Protein AF-A0AAW2D9G9-F1 (afdb_monomer_lite)

pLDDT: mean 75.51, std 21.99, range [24.31, 96.81]

Foldseek 3Di:
DDDVVVVVVVQVVLVVLVVVLQVVQVPPVVQCWHFDDDDSQDTDIDHPPDDDQLRVVVSLVVSQVVSQVVDDPPDGGDDAWDFPPKDDDDVQFIWGFIDRDPPDPHTDTDTTPDPLPDLQAFQLCNVLVVVLVVCCRVPVDVVVSVVSVVVSVVCVVVVVDDVNRQKGKFFDAPPPFDVPDPVRDALVVLQQVVVCVVPVVSHDDHRGIFIWGFDDDDVPDDSSNRTHGPVVVCCVVVPPDPPPDDDDDDDDDDDDDDDDDDDDDDDDDDDDDPVRVVVVVVVVVVVVVVVVVVVVVVVVVVCVVVVPDPDDDDDDDDDDDDDD

Radius of gyration: 29.9 Å; chains: 1; bounding box: 76×66×111 Å

Secondary structure (DSSP, 8-state):
---HHHHHHHHHHHHHHHHHHHHHHHH-GGG-EEEEEEETTEEEEEEPTT--HHHHHHHHHHHHHHHHHHSPTT-------EEEEEEEEETTEEEEEEESSTT--SPEEEEESSTTT-TTS-HHHHHHHHHHHHHHHHH--HHHHHHHHHHHHHHHHTT-S-GGGG-EEEEE-TTTS-TT-GGGS-HHHHHHHHHHHH-TT-PPPTTEEEEEEEPP-STT--TTT-EEEHHHHHHHHH-SSS-----------------------PPPPPPPPHHHHHHHHHHHHHHHHHHHHHHHHHHHHHHHHTT-----------------

Sequence (324 aa):
MPCAELADNIVQCGRSTLEMAISFVNAHDKLKAKVIYGDTDSLFVLLLKGRTVKESFRIGNEIASAITAMNPSPVTLKMEKVYHPCFLLTKKCYVGYSYESPEQSEPVFDAKGIETVRRDTCGAVSKTLENSLRLFFEHQNTSELKAYLQRQWTRILSGRVSLQDFVFAKEVRLGTYCTKSSSSLPPTSIVATKAMRADPRAEPRYAERIPYVVIHGEPGARLIDMPQGLWFFLIAHHFPLYHSFSSLSLSLSNGTNPFSSSSSDPPPPPKRSSLSARLSFVFDQIDTIEKQQQSQKDQTLQRIALGANPETPKLTTHLIPNRS

Structure (mmCIF, N/CA/C/O backbone):
data_AF-A0AAW2D9G9-F1
#
_entry.id   AF-A0AAW2D9G9-F1
#
loop_
_atom_site.group_PDB
_atom_site.id
_atom_site.type_symbol
_atom_site.label_atom_id
_atom_site.label_alt_id
_atom_site.label_comp_id
_atom_site.label_asym_id
_atom_site.label_entity_id
_atom_site.label_seq_id
_atom_site.pdbx_PDB_ins_code
_atom_site.Cartn_x
_atom_site.Cartn_y
_atom_site.Cartn_z
_atom_site.occupancy
_atom_site.B_iso_or_equiv
_atom_site.auth_seq_id
_atom_site.auth_comp_id
_atom_site.auth_asym_id
_atom_site.auth_atom_id
_atom_site.pdbx_PDB_model_num
ATOM 1 N N . MET A 1 1 ? -3.942 34.314 -2.162 1.00 80.56 1 MET A N 1
ATOM 2 C CA . MET A 1 1 ? -2.809 34.713 -1.299 1.00 80.56 1 MET A CA 1
ATOM 3 C C . MET A 1 1 ? -2.439 33.527 -0.423 1.00 80.56 1 MET A C 1
ATOM 5 O O . MET A 1 1 ? -3.346 33.002 0.212 1.00 80.56 1 MET A O 1
ATOM 9 N N . PRO A 1 2 ? -1.182 33.053 -0.423 1.00 93.25 2 PRO A N 1
ATOM 10 C CA . PRO A 1 2 ? -0.745 32.024 0.518 1.00 93.25 2 PRO A CA 1
ATOM 11 C C . PRO A 1 2 ? -0.638 32.608 1.936 1.00 93.25 2 PRO A C 1
ATOM 13 O O . PRO A 1 2 ? -0.124 33.710 2.105 1.00 93.25 2 PRO A O 1
ATOM 16 N N . CYS A 1 3 ? -1.114 31.875 2.944 1.00 95.00 3 CYS A N 1
ATOM 17 C CA . CYS A 1 3 ? -0.972 32.220 4.361 1.00 95.00 3 CYS A CA 1
ATOM 18 C C . CYS A 1 3 ? -0.389 31.007 5.096 1.00 95.00 3 CYS A C 1
ATOM 20 O O . CYS A 1 3 ? -1.103 30.044 5.374 1.00 95.00 3 CYS A O 1
ATOM 22 N N . ALA A 1 4 ? 0.924 31.031 5.338 1.00 96.62 4 ALA A N 1
ATOM 23 C CA . ALA A 1 4 ? 1.642 29.911 5.948 1.00 96.62 4 ALA A CA 1
ATOM 24 C C . ALA A 1 4 ? 1.242 29.703 7.416 1.00 96.62 4 ALA A C 1
ATOM 26 O O . ALA A 1 4 ? 0.991 28.577 7.823 1.00 96.62 4 ALA A O 1
ATOM 27 N N . GLU A 1 5 ? 1.072 30.789 8.172 1.00 96.69 5 GLU A N 1
ATOM 28 C CA . GLU A 1 5 ? 0.702 30.742 9.594 1.00 96.69 5 GLU A CA 1
ATOM 29 C C . GLU A 1 5 ? -0.634 30.025 9.826 1.00 96.69 5 GLU A C 1
ATOM 31 O O . GLU A 1 5 ? -0.771 29.213 10.741 1.00 96.69 5 GLU A O 1
ATOM 36 N N . LEU A 1 6 ? -1.625 30.275 8.962 1.00 96.50 6 LEU A N 1
ATOM 37 C CA . LEU A 1 6 ? -2.903 29.573 9.022 1.00 96.50 6 LEU A CA 1
ATOM 38 C C . LEU A 1 6 ? -2.734 28.076 8.725 1.00 96.50 6 LEU A C 1
ATOM 40 O O . LEU A 1 6 ? -3.337 27.249 9.405 1.00 96.50 6 LEU A O 1
ATOM 44 N N . ALA A 1 7 ? -1.907 27.722 7.738 1.00 96.75 7 ALA A N 1
ATOM 45 C CA . ALA A 1 7 ? -1.646 26.328 7.393 1.00 96.75 7 ALA A CA 1
ATOM 46 C C . ALA A 1 7 ? -0.940 25.574 8.534 1.00 96.75 7 ALA A C 1
ATOM 48 O O . ALA A 1 7 ? -1.346 24.460 8.864 1.00 96.75 7 ALA A O 1
ATOM 49 N N . ASP A 1 8 ? 0.050 26.195 9.177 1.00 96.56 8 ASP A N 1
ATOM 50 C CA . ASP A 1 8 ? 0.778 25.604 10.303 1.00 96.56 8 ASP A CA 1
ATOM 51 C C . ASP A 1 8 ? -0.146 25.363 11.501 1.00 96.56 8 ASP A C 1
ATOM 53 O O . ASP A 1 8 ? -0.136 24.276 12.084 1.00 96.56 8 ASP A O 1
ATOM 57 N N . ASN A 1 9 ? -1.020 26.327 11.813 1.00 96.81 9 ASN A N 1
ATOM 58 C CA . ASN A 1 9 ? -2.025 26.171 12.865 1.00 96.81 9 ASN A CA 1
ATOM 59 C C . ASN A 1 9 ? -2.988 25.011 12.572 1.00 96.81 9 ASN A C 1
ATOM 61 O O . ASN A 1 9 ? -3.272 24.211 13.461 1.00 96.81 9 ASN A O 1
ATOM 65 N N . ILE A 1 10 ? -3.446 24.863 11.324 1.00 95.31 10 ILE A N 1
ATOM 66 C CA . ILE A 1 10 ? -4.328 23.755 10.921 1.00 95.31 10 ILE A CA 1
ATOM 67 C C . ILE A 1 10 ? -3.631 22.400 11.112 1.00 95.31 10 ILE A C 1
ATOM 69 O O . ILE A 1 10 ? -4.213 21.482 11.697 1.00 95.31 10 ILE A O 1
ATOM 73 N N . VAL A 1 11 ? -2.381 22.267 10.653 1.00 96.00 11 VAL A N 1
ATOM 74 C CA . VAL A 1 11 ? -1.608 21.019 10.783 1.00 96.00 11 VAL A CA 1
ATOM 75 C C . VAL A 1 11 ? -1.345 20.689 12.253 1.00 96.00 11 VAL A C 1
ATOM 77 O O . VAL A 1 11 ? -1.484 19.532 12.660 1.00 96.00 11 VAL A O 1
ATOM 80 N N . GLN A 1 12 ? -1.014 21.695 13.064 1.00 95.44 12 GLN A N 1
ATOM 81 C CA . GLN A 1 12 ? -0.764 21.515 14.490 1.00 95.44 12 GLN A CA 1
ATOM 82 C C . GLN A 1 12 ? -2.033 21.107 15.250 1.00 95.44 12 GLN A C 1
ATOM 84 O O . GLN A 1 12 ? -1.973 20.197 16.081 1.00 95.44 12 GLN A O 1
ATOM 89 N N . CYS A 1 13 ? -3.183 21.713 14.938 1.00 93.50 13 CYS A N 1
ATOM 90 C CA . CYS A 1 13 ? -4.473 21.302 15.490 1.00 93.50 13 CYS A CA 1
ATOM 91 C C . CYS A 1 13 ? -4.783 19.840 15.146 1.00 93.50 13 CYS A C 1
ATOM 93 O O . CYS A 1 13 ? -5.069 19.059 16.049 1.00 93.50 13 CYS A O 1
ATOM 95 N N . GLY A 1 14 ? -4.644 19.440 13.876 1.00 93.56 14 GLY A N 1
ATOM 96 C CA . GLY A 1 14 ? -4.881 18.053 13.457 1.00 93.56 14 GLY A CA 1
ATOM 97 C C . GLY A 1 14 ? -3.981 17.050 14.187 1.00 93.56 14 GLY A C 1
ATOM 98 O O . GLY A 1 14 ? -4.452 16.022 14.676 1.00 93.56 14 GLY A O 1
ATOM 99 N N . ARG A 1 15 ? -2.694 17.382 14.344 1.00 94.56 15 ARG A N 1
ATOM 100 C CA . ARG A 1 15 ? -1.745 16.558 15.101 1.00 94.56 15 ARG A CA 1
ATOM 101 C C . ARG A 1 15 ? -2.144 16.417 16.570 1.00 94.56 15 ARG A C 1
ATOM 103 O O . ARG A 1 15 ? -2.142 15.302 17.088 1.00 94.56 15 ARG A O 1
ATOM 110 N N . SER A 1 16 ? -2.498 17.521 17.225 1.00 93.56 16 SER A N 1
ATOM 111 C CA . SER A 1 16 ? -2.898 17.517 18.636 1.00 93.56 16 SER A CA 1
ATOM 112 C C . SER A 1 16 ? -4.167 16.690 18.866 1.00 93.56 16 SER A C 1
ATOM 114 O O . SER A 1 16 ? -4.207 15.877 19.790 1.00 93.56 16 SER A O 1
ATOM 116 N N . THR A 1 17 ? -5.165 16.814 17.985 1.00 93.38 17 THR A N 1
ATOM 117 C CA . THR A 1 17 ? -6.390 16.003 18.030 1.00 93.38 17 THR A CA 1
ATOM 118 C C . THR A 1 17 ? -6.085 14.508 17.908 1.00 93.38 17 THR A C 1
ATOM 120 O O . THR A 1 17 ? -6.625 13.702 18.671 1.00 93.38 17 THR A O 1
ATOM 123 N N . LEU A 1 18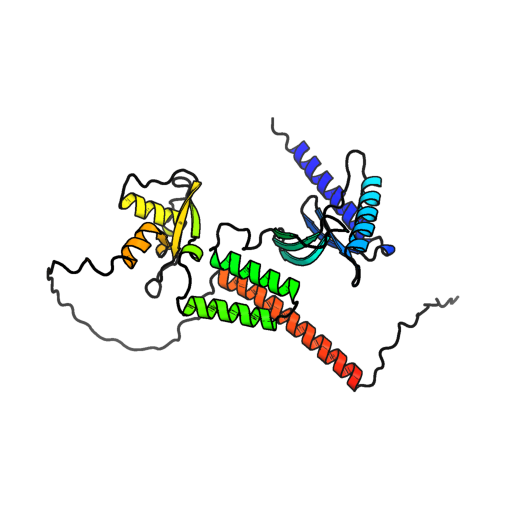 ? -5.182 14.122 17.000 1.00 93.31 18 LEU A N 1
ATOM 124 C CA . LEU A 1 18 ? -4.783 12.724 16.823 1.00 93.31 18 LEU A CA 1
ATOM 125 C C . LEU A 1 18 ? -4.036 12.180 18.052 1.00 93.31 18 LEU A C 1
ATOM 127 O O . LEU A 1 18 ? -4.339 11.088 18.530 1.00 93.31 18 LEU A O 1
ATOM 131 N N . GLU A 1 19 ? -3.080 12.936 18.594 1.00 93.38 19 GLU A N 1
ATOM 132 C CA . GLU A 1 19 ? -2.313 12.549 19.788 1.00 93.38 19 GLU A CA 1
ATOM 133 C C . GLU A 1 19 ? -3.214 12.406 21.028 1.00 93.38 19 GLU A C 1
ATOM 135 O O . GLU A 1 19 ? -3.041 11.477 21.826 1.00 93.38 19 GLU A O 1
ATOM 140 N N . MET A 1 20 ? -4.229 13.265 21.159 1.00 91.94 20 MET A N 1
ATOM 141 C CA . MET A 1 20 ? -5.241 13.169 22.213 1.00 91.94 20 MET A CA 1
ATOM 142 C C . MET A 1 20 ? -6.091 11.900 22.069 1.00 91.94 20 MET A C 1
ATOM 144 O O . MET A 1 20 ? -6.278 11.174 23.047 1.00 91.94 20 MET A O 1
ATOM 148 N N . ALA A 1 21 ? -6.539 11.577 20.852 1.00 92.31 21 ALA A N 1
ATOM 149 C CA . ALA A 1 21 ? -7.270 10.342 20.569 1.00 92.31 21 ALA A CA 1
ATOM 150 C C . ALA A 1 21 ? -6.436 9.086 20.886 1.00 92.31 21 ALA A C 1
ATOM 152 O O . ALA A 1 21 ? -6.934 8.147 21.509 1.00 92.31 21 ALA A O 1
ATOM 153 N N . ILE A 1 22 ? -5.147 9.080 20.526 1.00 92.50 22 ILE A N 1
ATOM 154 C CA . ILE A 1 22 ? -4.216 7.985 20.849 1.00 92.50 22 ILE A CA 1
ATOM 155 C C . ILE A 1 22 ? -4.081 7.813 22.363 1.00 92.50 22 ILE A C 1
ATOM 157 O O . ILE A 1 22 ? -4.142 6.690 22.873 1.00 92.50 22 ILE A O 1
ATOM 161 N N . SER A 1 23 ? -3.904 8.923 23.080 1.00 91.75 23 SER A N 1
ATOM 162 C CA . SER A 1 23 ? -3.753 8.923 24.536 1.00 91.75 23 SER A CA 1
ATOM 163 C C . SER A 1 23 ? -5.009 8.383 25.220 1.00 91.75 23 SER A C 1
ATOM 165 O O . SER A 1 23 ? -4.908 7.554 26.121 1.00 91.75 23 SER A O 1
ATOM 167 N N . PHE A 1 24 ? -6.191 8.773 24.737 1.00 91.00 24 PHE A N 1
ATOM 168 C CA . PHE A 1 24 ? -7.472 8.282 25.239 1.00 91.00 24 PHE A CA 1
ATOM 169 C C . PHE A 1 24 ? -7.630 6.766 25.071 1.00 91.00 24 PHE A C 1
ATOM 171 O O . PHE A 1 24 ? -7.961 6.078 26.040 1.00 91.00 24 PHE A O 1
ATOM 178 N N . VAL A 1 25 ? -7.359 6.238 23.869 1.00 90.12 25 VAL A N 1
ATOM 179 C CA . VAL A 1 25 ? -7.486 4.800 23.573 1.00 90.12 25 VAL A CA 1
ATOM 180 C C . VAL A 1 25 ? -6.513 3.977 24.414 1.00 90.12 25 VAL A C 1
ATOM 182 O O . VAL A 1 25 ? -6.903 2.951 24.962 1.00 90.12 25 VAL A O 1
ATOM 185 N N . ASN A 1 26 ? -5.268 4.436 24.558 1.00 88.25 26 ASN A N 1
ATOM 186 C CA . ASN A 1 26 ? -4.257 3.722 25.339 1.00 88.25 26 ASN A CA 1
ATOM 187 C C . ASN A 1 26 ? -4.498 3.807 26.860 1.00 88.25 26 ASN A C 1
ATOM 189 O O . ASN A 1 26 ? -4.068 2.911 27.582 1.00 88.25 26 ASN A O 1
ATOM 193 N N . ALA A 1 27 ? -5.164 4.856 27.356 1.00 87.00 27 ALA A N 1
ATOM 194 C CA . ALA A 1 27 ? -5.489 5.009 28.777 1.00 87.00 27 ALA A CA 1
ATOM 195 C C . ALA A 1 27 ? -6.714 4.181 29.215 1.00 87.00 27 ALA A C 1
ATOM 197 O O . ALA A 1 27 ? -6.846 3.839 30.391 1.00 87.00 27 ALA A O 1
ATOM 198 N N . HIS A 1 28 ? -7.618 3.847 28.289 1.00 80.44 28 HIS A N 1
ATOM 199 C CA . HIS A 1 28 ? -8.829 3.080 28.584 1.00 80.44 28 HIS A CA 1
ATOM 200 C C . HIS A 1 28 ? -8.546 1.574 28.695 1.00 80.44 28 HIS A C 1
ATOM 202 O O . HIS A 1 28 ? -8.826 0.795 27.785 1.00 80.44 28 HIS A O 1
ATOM 208 N N . ASP A 1 29 ? -8.069 1.139 29.863 1.00 72.31 29 ASP A N 1
ATOM 209 C CA . ASP A 1 29 ? -7.723 -0.269 30.132 1.00 72.31 29 ASP A CA 1
ATOM 210 C C . ASP A 1 29 ? -8.917 -1.237 29.964 1.00 72.31 29 ASP A C 1
ATOM 212 O O . ASP A 1 29 ? -8.771 -2.382 29.530 1.00 72.31 29 ASP A O 1
ATOM 216 N N . LYS A 1 30 ? -10.146 -0.746 30.185 1.00 69.94 30 LYS A N 1
ATOM 217 C CA . LYS A 1 30 ? -11.390 -1.507 29.960 1.00 69.94 30 LYS A CA 1
ATOM 218 C C . LYS A 1 30 ? -11.550 -1.977 28.511 1.00 69.94 30 LYS A C 1
ATOM 220 O O . LYS A 1 30 ? -12.107 -3.049 28.278 1.00 69.94 30 LYS A O 1
ATOM 225 N N . LEU A 1 31 ? -11.055 -1.193 27.552 1.00 69.94 31 LEU A N 1
ATOM 226 C CA . LEU A 1 31 ? -11.176 -1.483 26.125 1.00 69.94 31 LEU A CA 1
ATOM 227 C C . LEU A 1 31 ? -10.137 -2.491 25.640 1.00 69.94 31 LEU A C 1
ATOM 229 O O . LEU A 1 31 ? -10.313 -3.051 24.557 1.00 69.94 31 LEU A O 1
ATOM 233 N N . LYS A 1 32 ? -9.096 -2.780 26.442 1.00 79.12 32 LYS A N 1
ATOM 234 C CA . LYS A 1 32 ? -8.077 -3.784 26.105 1.00 79.12 32 LYS A CA 1
ATOM 235 C C . LYS A 1 32 ? -7.540 -3.575 24.680 1.00 79.12 32 LYS A C 1
ATOM 237 O O . LYS A 1 32 ? -7.419 -4.515 23.889 1.00 79.12 32 LYS A O 1
ATOM 242 N N . ALA A 1 33 ? -7.280 -2.312 24.357 1.00 85.00 33 ALA A N 1
ATOM 243 C CA . ALA A 1 33 ? -6.997 -1.820 23.022 1.00 85.00 33 ALA A CA 1
ATOM 244 C C . ALA A 1 33 ? -5.670 -1.057 23.017 1.00 85.00 33 ALA A C 1
ATOM 246 O O . ALA A 1 33 ? -5.331 -0.380 23.984 1.00 85.00 33 ALA A O 1
ATOM 247 N N . LYS A 1 34 ? -4.910 -1.168 21.927 1.00 89.06 34 LYS A N 1
ATOM 248 C CA . LYS A 1 34 ? -3.647 -0.445 21.757 1.00 89.06 34 LYS A CA 1
ATOM 249 C C . LYS A 1 34 ? -3.545 0.120 20.355 1.00 89.06 34 LYS A C 1
ATOM 251 O O . LYS A 1 34 ? -3.716 -0.612 19.383 1.00 89.06 34 LYS A O 1
ATOM 256 N N . VAL A 1 35 ? -3.203 1.398 20.232 1.00 91.69 35 VAL A N 1
ATOM 257 C CA . VAL A 1 35 ? -2.921 1.983 18.916 1.00 91.69 35 VAL A CA 1
ATOM 258 C C . VAL A 1 35 ? -1.572 1.470 18.407 1.00 91.69 35 VAL A C 1
ATOM 260 O O . VAL A 1 35 ? -0.557 1.600 19.091 1.00 91.69 35 VAL A O 1
ATOM 263 N N . ILE A 1 36 ? -1.560 0.871 17.216 1.00 91.25 36 ILE A N 1
ATOM 264 C CA . ILE A 1 36 ? -0.351 0.304 16.587 1.00 91.25 36 ILE A CA 1
ATOM 265 C C . ILE A 1 36 ? 0.153 1.131 15.407 1.00 91.25 36 ILE A C 1
ATOM 267 O O . ILE A 1 36 ? 1.336 1.074 15.076 1.00 91.25 36 ILE A O 1
ATOM 271 N N . TYR A 1 37 ? -0.729 1.891 14.765 1.00 91.50 37 TYR A N 1
ATOM 272 C CA . TYR A 1 37 ? -0.392 2.705 13.607 1.00 91.50 37 TYR A CA 1
ATOM 273 C C . TYR A 1 37 ? -1.330 3.910 13.510 1.00 91.50 37 TYR A C 1
ATOM 275 O O . TYR A 1 37 ? -2.468 3.857 13.972 1.00 91.50 37 TYR A O 1
ATOM 283 N N . GLY A 1 38 ? -0.844 4.993 12.913 1.00 90.44 38 GLY A N 1
ATOM 284 C CA . GLY A 1 38 ? -1.642 6.164 12.579 1.00 90.44 38 GLY A CA 1
ATOM 285 C C . GLY A 1 38 ? -0.994 6.948 11.444 1.00 90.44 38 GLY A C 1
ATOM 286 O O . GLY A 1 38 ? 0.235 7.047 11.376 1.00 90.44 38 GLY A O 1
ATOM 287 N N . ASP A 1 39 ? -1.818 7.468 10.541 1.00 89.81 39 ASP A N 1
ATOM 288 C CA . ASP A 1 39 ? -1.401 8.277 9.394 1.00 89.81 39 ASP A CA 1
ATOM 289 C C . ASP A 1 39 ? -2.377 9.437 9.263 1.00 89.81 39 ASP A C 1
ATOM 291 O O . ASP A 1 39 ? -3.520 9.204 8.884 1.00 89.81 39 ASP A O 1
ATOM 295 N N . THR A 1 40 ? -1.922 10.636 9.645 1.00 88.19 40 THR A N 1
ATOM 296 C CA . THR A 1 40 ? -2.627 11.936 9.632 1.00 88.19 40 THR A CA 1
ATOM 297 C C . THR A 1 40 ? -3.980 11.998 10.345 1.00 88.19 40 THR A C 1
ATOM 299 O O . THR A 1 40 ? -4.121 12.693 11.343 1.00 88.19 40 THR A O 1
ATOM 302 N N . ASP A 1 41 ? -4.960 11.292 9.821 1.00 88.69 41 ASP A N 1
ATOM 303 C CA . ASP A 1 41 ? -6.384 11.306 10.134 1.00 88.69 41 ASP A CA 1
ATOM 304 C C . ASP A 1 41 ? -6.906 9.905 10.493 1.00 88.69 41 ASP A C 1
ATOM 306 O O . ASP A 1 41 ? -8.032 9.755 10.961 1.00 88.69 41 ASP A O 1
ATOM 310 N N . SER A 1 42 ? -6.079 8.872 10.317 1.00 90.75 42 SER A N 1
ATOM 311 C CA . SER A 1 42 ? -6.428 7.477 10.570 1.00 90.75 42 SER A CA 1
ATOM 312 C C . SER A 1 42 ? -5.694 6.900 11.781 1.00 90.75 42 SER A C 1
ATOM 314 O O . SER A 1 42 ? -4.529 7.211 12.043 1.00 90.75 42 SER A O 1
ATOM 316 N N . LEU A 1 43 ? -6.380 6.016 12.511 1.00 92.00 43 LEU A N 1
ATOM 317 C CA . LEU A 1 43 ? -5.878 5.316 13.693 1.00 92.00 43 LEU A CA 1
ATOM 318 C C . LEU A 1 43 ? -6.152 3.821 13.557 1.00 92.00 43 LEU A C 1
ATOM 320 O O . LEU A 1 43 ? -7.276 3.402 13.299 1.00 92.00 43 LEU A O 1
ATOM 324 N N . PHE A 1 44 ? -5.123 3.008 13.760 1.00 92.94 44 PHE A N 1
ATOM 325 C CA . PHE A 1 44 ? -5.223 1.556 13.735 1.00 92.94 44 PHE A CA 1
ATOM 326 C C . PHE A 1 44 ? -5.129 1.061 15.167 1.00 92.94 44 PHE A C 1
ATOM 328 O O . PHE A 1 44 ? -4.069 1.113 15.799 1.00 92.94 44 PHE A O 1
ATOM 335 N N . VAL A 1 45 ? -6.261 0.582 15.668 1.00 91.69 45 VAL A N 1
ATOM 336 C CA . VAL A 1 45 ? -6.402 0.083 17.029 1.00 91.69 45 VAL A CA 1
ATOM 337 C C . VAL A 1 45 ? -6.373 -1.439 17.001 1.00 91.69 45 VAL A C 1
ATOM 339 O O . VAL A 1 45 ? -7.228 -2.083 16.397 1.00 91.69 45 VAL A O 1
ATOM 342 N N . LEU A 1 46 ? -5.380 -2.021 17.666 1.00 90.25 46 LEU A N 1
ATOM 343 C CA . LEU A 1 46 ? -5.299 -3.453 17.901 1.00 90.25 46 LEU A CA 1
ATOM 344 C C . LEU A 1 46 ? -6.103 -3.805 19.151 1.00 90.25 46 LEU A C 1
ATOM 346 O O . LEU A 1 46 ? -5.769 -3.369 20.253 1.00 90.25 46 LEU A O 1
ATOM 350 N N . LEU A 1 47 ? -7.132 -4.626 18.979 1.00 85.19 47 LEU A N 1
ATOM 351 C CA . LEU A 1 47 ? -7.879 -5.221 20.084 1.00 85.19 47 LEU A CA 1
ATOM 352 C C . LEU A 1 47 ? -7.155 -6.481 20.588 1.00 85.19 47 LEU A C 1
ATOM 354 O O . LEU A 1 47 ? -6.566 -7.221 19.796 1.00 85.19 47 LEU A O 1
ATOM 358 N N . LEU A 1 48 ? -7.180 -6.735 21.904 1.00 72.50 48 LEU A N 1
ATOM 359 C CA . LEU A 1 48 ? -6.581 -7.943 22.487 1.00 72.50 48 LEU A CA 1
ATOM 360 C C . LEU A 1 48 ? -7.168 -9.239 21.889 1.00 72.50 48 LEU A C 1
ATOM 362 O O . LEU A 1 48 ? -8.310 -9.287 21.432 1.00 72.50 48 LEU A O 1
ATOM 366 N N . LYS A 1 49 ? -6.342 -10.296 21.893 1.00 70.62 49 LYS A N 1
ATOM 367 C CA . LYS A 1 49 ? -6.559 -11.563 21.173 1.00 70.62 49 LYS A CA 1
ATOM 368 C C . LYS A 1 49 ? -7.941 -12.181 21.446 1.00 70.62 49 LYS A C 1
ATOM 370 O O . LYS A 1 49 ? -8.358 -12.275 22.597 1.00 70.62 49 LYS A O 1
ATOM 375 N N . GLY A 1 50 ? -8.588 -12.671 20.384 1.00 70.94 50 GLY A N 1
ATOM 376 C CA . GLY A 1 50 ? -9.815 -13.480 20.454 1.00 70.94 50 GLY A CA 1
ATOM 377 C C . GLY A 1 50 ? -11.125 -12.745 20.152 1.00 70.94 50 GLY A C 1
ATOM 378 O O . GLY A 1 50 ? -12.189 -13.332 20.318 1.00 70.94 50 GLY A O 1
ATOM 379 N N . ARG A 1 51 ? -11.077 -11.481 19.713 1.00 81.44 51 ARG A N 1
ATOM 380 C CA . ARG A 1 51 ? -12.276 -10.723 19.324 1.00 81.44 51 ARG A CA 1
ATOM 381 C C . ARG A 1 51 ? -12.744 -11.086 17.919 1.00 81.44 51 ARG A C 1
ATOM 383 O O . ARG A 1 51 ? -11.939 -11.227 17.003 1.00 81.44 51 ARG A O 1
ATOM 390 N N . THR A 1 52 ? -14.059 -11.197 17.752 1.00 87.94 52 THR A N 1
ATOM 391 C CA . THR A 1 52 ? -14.679 -11.397 16.435 1.00 87.94 52 THR A CA 1
ATOM 392 C C . THR A 1 52 ? -14.757 -10.079 15.661 1.00 87.94 52 THR A C 1
ATOM 394 O O . THR A 1 52 ? -14.702 -8.990 16.242 1.00 87.94 52 THR A O 1
ATOM 397 N N . VAL A 1 53 ? -14.939 -10.154 14.338 1.00 87.00 53 VAL A N 1
ATOM 398 C CA . VAL A 1 53 ? -15.125 -8.964 13.484 1.00 87.00 53 VAL A CA 1
ATOM 399 C C . VAL A 1 53 ? -16.323 -8.129 13.963 1.00 87.00 53 VAL A C 1
ATOM 401 O O . VAL A 1 53 ? -16.209 -6.915 14.114 1.00 87.00 53 VAL A O 1
ATOM 404 N N . LYS A 1 54 ? -17.444 -8.774 14.322 1.00 89.62 54 LYS A N 1
ATOM 405 C CA . LYS A 1 54 ? -18.650 -8.097 14.838 1.00 89.62 54 LYS A CA 1
ATOM 406 C C . LYS A 1 54 ? -18.402 -7.351 16.150 1.00 89.62 54 LYS A C 1
ATOM 408 O O . LYS A 1 54 ? -18.866 -6.226 16.312 1.00 89.62 54 LYS A O 1
ATOM 413 N N . GLU A 1 55 ? -17.673 -7.958 17.086 1.00 89.19 55 GLU A N 1
ATOM 414 C CA . GLU A 1 55 ? -17.290 -7.284 18.335 1.00 89.19 55 GLU A CA 1
ATOM 415 C C . GLU A 1 55 ? -16.360 -6.100 18.075 1.00 89.19 55 GLU A C 1
ATOM 417 O O . GLU A 1 55 ? -16.511 -5.052 18.700 1.00 89.19 55 GLU A O 1
ATOM 422 N N . SER A 1 56 ? -15.452 -6.247 17.111 1.00 90.44 56 SER A N 1
ATOM 423 C CA . SER A 1 56 ? -14.514 -5.191 16.730 1.00 90.44 56 SER A CA 1
ATOM 424 C C . SER A 1 56 ? -15.239 -3.950 16.205 1.00 90.44 56 SER A C 1
ATOM 426 O O . SER A 1 56 ? -14.883 -2.838 16.581 1.00 90.44 56 SER A O 1
ATOM 428 N N . PHE A 1 57 ? -16.312 -4.123 15.424 1.00 92.06 57 PHE A N 1
ATOM 429 C CA . PHE A 1 57 ? -17.167 -3.009 14.997 1.00 92.06 57 PHE A CA 1
ATOM 430 C C . PHE A 1 57 ? -17.882 -2.316 16.160 1.00 92.06 57 PHE A C 1
ATOM 432 O O . PHE A 1 57 ? -17.954 -1.090 16.186 1.00 92.06 57 PHE A O 1
ATOM 439 N N . ARG A 1 58 ? -18.399 -3.074 17.136 1.00 91.56 58 ARG A N 1
ATOM 440 C CA . ARG A 1 58 ? -19.078 -2.494 18.309 1.00 91.56 58 ARG A CA 1
ATOM 441 C C . ARG A 1 58 ? -18.124 -1.630 19.131 1.00 91.56 58 ARG A C 1
ATOM 443 O O . ARG A 1 58 ? -18.443 -0.481 19.413 1.00 91.56 58 ARG A O 1
ATOM 450 N N . ILE A 1 59 ? -16.943 -2.166 19.441 1.00 90.38 59 ILE A N 1
ATOM 451 C CA . ILE A 1 59 ? -15.906 -1.455 20.199 1.00 90.38 59 ILE A CA 1
ATOM 452 C C . ILE A 1 59 ? -15.385 -0.251 19.402 1.00 90.38 59 ILE A C 1
ATOM 454 O O . ILE A 1 59 ? -15.203 0.828 19.958 1.00 90.38 59 ILE A O 1
ATOM 458 N N . GLY A 1 60 ? -15.185 -0.407 18.090 1.00 91.50 60 GLY A N 1
ATOM 459 C CA . GLY A 1 60 ? -14.775 0.687 17.210 1.00 91.50 60 GLY A CA 1
ATOM 460 C C . GLY A 1 60 ? -15.772 1.848 17.207 1.00 91.50 60 GLY A C 1
ATOM 461 O O . GLY A 1 60 ? -15.362 3.001 17.307 1.00 91.50 60 GLY A O 1
ATOM 462 N N . ASN A 1 61 ? -17.076 1.553 17.173 1.00 93.00 61 ASN A N 1
ATOM 463 C CA . ASN A 1 61 ? -18.125 2.569 17.272 1.00 93.00 61 ASN A CA 1
ATOM 464 C C . ASN A 1 61 ? -18.154 3.252 18.646 1.00 93.00 61 ASN A C 1
ATOM 466 O O . ASN A 1 61 ? -18.293 4.468 18.707 1.00 93.00 61 ASN A O 1
ATOM 470 N N . GLU A 1 62 ? -17.971 2.505 19.737 1.00 92.00 62 GLU A N 1
ATOM 471 C CA . GLU A 1 62 ? -17.888 3.074 21.089 1.00 92.00 62 GLU A CA 1
ATOM 472 C C . GLU A 1 62 ? -16.709 4.052 21.218 1.00 92.00 62 GLU A C 1
ATOM 474 O O . GLU A 1 62 ? -16.879 5.179 21.687 1.00 92.00 62 GLU A O 1
ATOM 479 N N . ILE A 1 63 ? -15.532 3.662 20.715 1.00 91.31 63 ILE A N 1
ATOM 480 C CA . ILE A 1 63 ? -14.339 4.519 20.662 1.00 91.31 63 ILE A CA 1
ATOM 481 C C . ILE A 1 63 ? -14.607 5.766 19.811 1.00 91.31 63 ILE A C 1
ATOM 483 O O . ILE A 1 63 ? -14.287 6.880 20.228 1.00 91.31 63 ILE A O 1
ATOM 487 N N . ALA A 1 64 ? -15.212 5.594 18.634 1.00 93.12 64 ALA A N 1
ATOM 488 C CA . ALA A 1 64 ? -15.525 6.688 17.722 1.00 93.12 64 ALA A CA 1
ATOM 489 C C . ALA A 1 64 ? -16.496 7.704 18.346 1.00 93.12 64 ALA A C 1
ATOM 491 O O . ALA A 1 64 ? -16.253 8.911 18.275 1.00 93.12 64 ALA A O 1
ATOM 492 N N . SER A 1 65 ? -17.554 7.235 19.014 1.00 93.69 65 SER A N 1
ATOM 493 C CA . SER A 1 65 ? -18.509 8.093 19.722 1.00 93.69 65 SER A CA 1
ATOM 494 C C . SER A 1 65 ? -17.869 8.819 20.906 1.00 93.69 65 SER A C 1
ATOM 496 O O . SER A 1 65 ? -18.086 10.019 21.061 1.00 93.69 65 SER A O 1
ATOM 498 N N . ALA A 1 66 ? -17.042 8.134 21.702 1.00 92.31 66 ALA A N 1
ATOM 499 C CA . ALA A 1 66 ? -16.352 8.746 22.836 1.00 92.31 66 ALA A CA 1
ATOM 500 C C . ALA A 1 66 ? -15.364 9.837 22.392 1.00 92.31 66 ALA A C 1
ATOM 502 O O . ALA A 1 66 ? -15.354 10.930 22.955 1.00 92.31 66 ALA A O 1
ATOM 503 N N . ILE A 1 67 ? -14.576 9.580 21.341 1.00 92.12 67 ILE A N 1
ATOM 504 C CA . ILE A 1 67 ? -13.643 10.573 20.791 1.00 92.12 67 ILE A CA 1
ATOM 505 C C . ILE A 1 67 ? -14.395 11.742 20.156 1.00 92.12 67 ILE A C 1
ATOM 507 O O . ILE A 1 67 ? -14.004 12.890 20.348 1.00 92.12 67 ILE A O 1
ATOM 511 N N . THR A 1 68 ? -15.494 11.481 19.449 1.00 94.00 68 THR A N 1
ATOM 512 C CA . THR A 1 68 ? -16.328 12.543 18.869 1.00 94.00 68 THR A CA 1
ATOM 513 C C . THR A 1 68 ? -16.910 13.454 19.951 1.00 94.00 68 THR A C 1
ATOM 515 O O . THR A 1 68 ? -16.880 14.667 19.794 1.00 94.00 68 THR A O 1
ATOM 518 N N . ALA A 1 69 ? -17.363 12.901 21.080 1.00 93.19 69 ALA A N 1
ATOM 519 C CA . ALA A 1 69 ? -17.911 13.688 22.187 1.00 93.19 69 ALA A CA 1
ATOM 520 C C . ALA A 1 69 ? -16.871 14.578 22.898 1.00 93.19 69 ALA A C 1
ATOM 522 O O . ALA A 1 69 ? -17.239 15.594 23.483 1.00 93.19 69 ALA A O 1
ATOM 523 N N . MET A 1 70 ? -15.584 14.217 22.855 1.00 90.62 70 MET A N 1
ATOM 524 C CA . MET A 1 70 ? -14.502 15.033 23.427 1.00 90.62 70 MET A CA 1
ATOM 525 C C . MET A 1 70 ? -14.082 16.202 22.530 1.00 90.62 70 MET A C 1
ATOM 527 O O . MET A 1 70 ? -13.410 17.117 23.004 1.00 90.62 70 MET A O 1
ATOM 531 N N . ASN A 1 71 ? -14.433 16.170 21.244 1.00 91.31 71 ASN A N 1
ATOM 532 C CA . ASN A 1 71 ? -14.008 17.175 20.280 1.00 91.31 71 ASN A CA 1
ATOM 533 C C . ASN A 1 71 ? -15.125 18.193 19.994 1.00 91.31 71 ASN A C 1
ATOM 535 O O . ASN A 1 71 ? -16.310 17.859 20.049 1.00 91.31 71 ASN A O 1
ATOM 539 N N . PRO A 1 72 ? -14.775 19.451 19.669 1.00 92.12 72 PRO A N 1
ATOM 540 C CA . PRO A 1 72 ? -15.761 20.449 19.282 1.00 92.12 72 PRO A CA 1
ATOM 541 C C . PRO A 1 72 ? -16.406 20.096 17.934 1.00 92.12 72 PRO A C 1
ATOM 543 O O . PRO A 1 72 ? -15.749 19.603 17.015 1.00 92.12 72 PRO A O 1
ATOM 546 N N . SER A 1 73 ? -17.692 20.421 17.779 1.00 92.19 73 SER A N 1
ATOM 547 C CA . SER A 1 73 ? -18.366 20.365 16.475 1.00 92.19 73 SER A CA 1
ATOM 548 C C . SER A 1 73 ? -17.636 21.277 15.475 1.00 92.19 73 SER A C 1
ATOM 550 O O . SER A 1 73 ? -17.305 22.406 15.851 1.00 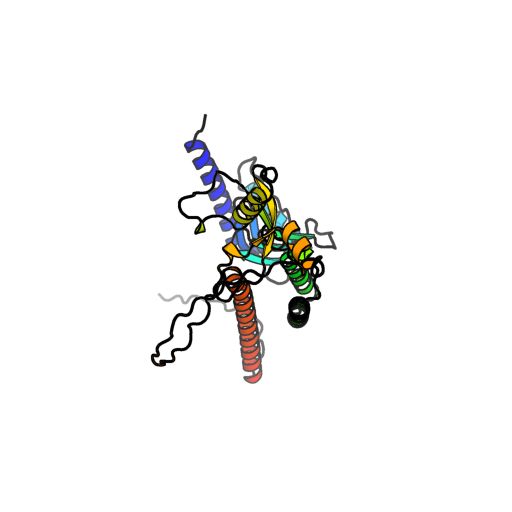92.19 73 SER A O 1
ATOM 552 N N . PRO A 1 74 ? -17.351 20.846 14.226 1.00 93.25 74 PRO A N 1
ATOM 553 C CA . PRO A 1 74 ? -17.895 19.690 13.497 1.00 93.25 74 PRO A CA 1
ATOM 554 C C . PRO A 1 74 ? -16.979 18.447 13.455 1.00 93.25 74 PRO A C 1
ATOM 556 O O . PRO A 1 74 ? -17.149 17.584 12.590 1.00 93.25 74 PRO A O 1
ATOM 559 N N . VAL A 1 75 ? -15.971 18.353 14.327 1.00 92.81 75 VAL A N 1
ATOM 560 C CA . VAL A 1 75 ? -14.992 17.256 14.290 1.00 92.81 75 VAL A CA 1
ATOM 561 C C . VAL A 1 75 ? -15.658 15.952 14.727 1.00 92.81 75 VAL A C 1
ATOM 563 O O . VAL A 1 75 ? -16.134 15.832 15.852 1.00 92.81 75 VAL A O 1
ATOM 566 N N . THR A 1 76 ? -15.680 14.958 13.838 1.00 93.56 76 THR A N 1
ATOM 567 C CA . THR A 1 76 ? -16.277 13.642 14.098 1.00 93.56 76 THR A CA 1
ATOM 568 C C . THR A 1 76 ? -15.315 12.535 13.690 1.00 93.56 76 THR A C 1
ATOM 570 O O . THR A 1 76 ? -14.688 12.601 12.633 1.00 93.56 76 THR A O 1
ATOM 573 N N . LEU A 1 77 ? -15.187 11.513 14.537 1.00 94.12 77 LEU A N 1
ATOM 574 C CA . LEU A 1 77 ? -14.444 10.300 14.217 1.00 94.12 77 LEU A CA 1
ATOM 575 C C . LEU A 1 77 ? -15.435 9.229 13.765 1.00 94.12 77 LEU A C 1
ATOM 577 O O . LEU A 1 77 ? -16.432 8.974 14.439 1.00 94.12 77 LEU A O 1
ATOM 581 N N . LYS A 1 78 ? -15.154 8.586 12.632 1.00 93.75 78 LYS A N 1
ATOM 582 C CA . LYS A 1 78 ? -16.004 7.542 12.058 1.00 93.75 78 LYS A CA 1
ATOM 583 C C . LYS A 1 78 ? -15.270 6.206 12.059 1.00 93.75 78 LYS A C 1
ATOM 585 O O . LYS A 1 78 ? -14.121 6.128 11.633 1.00 93.75 78 LYS A O 1
ATOM 590 N N . MET A 1 79 ? -15.954 5.147 12.487 1.00 92.94 79 MET A N 1
ATOM 591 C CA . MET A 1 79 ? -15.490 3.781 12.261 1.00 92.94 79 MET A CA 1
ATOM 592 C C . MET A 1 79 ? -15.729 3.411 10.793 1.00 92.94 79 MET A C 1
ATOM 594 O O . MET A 1 79 ? -16.873 3.389 10.341 1.00 92.94 79 MET A O 1
ATOM 598 N N . GLU A 1 80 ? -14.655 3.161 10.045 1.00 92.00 80 GLU A N 1
ATOM 599 C CA . GLU A 1 80 ? -14.736 2.870 8.607 1.00 92.00 80 GLU A CA 1
ATOM 600 C C . GLU A 1 80 ? -14.657 1.369 8.320 1.00 92.00 80 GLU A C 1
ATOM 602 O O . GLU A 1 80 ? -15.539 0.816 7.672 1.00 92.00 80 GLU A O 1
ATOM 607 N N . LYS A 1 81 ? -13.609 0.698 8.811 1.00 93.25 81 LYS A N 1
ATOM 608 C CA . LYS A 1 81 ? -13.320 -0.694 8.456 1.00 93.25 81 LYS A CA 1
ATOM 609 C C . LYS A 1 81 ? -12.546 -1.441 9.530 1.00 93.25 81 LYS A C 1
ATOM 611 O O . LYS A 1 81 ? -11.797 -0.850 10.306 1.00 93.25 81 LYS A O 1
ATOM 616 N N . VAL A 1 82 ? -12.703 -2.761 9.535 1.00 93.19 82 VAL A N 1
ATOM 617 C CA . VAL A 1 82 ? -11.941 -3.706 10.362 1.00 93.19 82 VAL A CA 1
ATOM 618 C C . VAL A 1 82 ? -11.044 -4.538 9.452 1.00 93.19 82 VAL A C 1
ATOM 620 O O . VAL A 1 82 ? -11.520 -5.072 8.455 1.00 93.19 82 VAL A O 1
ATOM 623 N N . TYR A 1 83 ? -9.763 -4.687 9.801 1.00 92.81 83 TYR A N 1
ATOM 624 C CA . TYR A 1 83 ? -8.850 -5.573 9.073 1.00 92.81 83 TYR A CA 1
ATOM 625 C C . TYR A 1 83 ? -8.661 -6.910 9.791 1.00 92.81 83 TYR A C 1
ATOM 627 O O . TYR A 1 83 ? -8.243 -6.932 10.951 1.00 92.81 83 TYR A O 1
ATOM 635 N N . HIS A 1 84 ? -8.910 -8.023 9.099 1.00 89.88 84 HIS A N 1
ATOM 636 C CA . HIS A 1 84 ? -8.661 -9.362 9.631 1.00 89.88 84 HIS A CA 1
ATOM 637 C C . HIS A 1 84 ? -8.499 -10.423 8.522 1.00 89.88 84 HIS A C 1
ATOM 639 O O . HIS A 1 84 ? -9.491 -10.791 7.894 1.00 89.88 84 HIS A O 1
ATOM 645 N N . PRO A 1 85 ? -7.304 -10.998 8.300 1.00 90.44 85 PRO A N 1
ATOM 646 C CA . PRO A 1 85 ? -5.980 -10.659 8.840 1.00 90.44 85 PRO A CA 1
ATOM 647 C C . PRO A 1 85 ? -5.372 -9.378 8.227 1.00 90.44 85 PRO A C 1
ATOM 649 O O . PRO A 1 85 ? -5.860 -8.855 7.225 1.00 90.44 85 PRO A O 1
ATOM 652 N N . CYS A 1 86 ? -4.298 -8.865 8.845 1.00 91.25 86 CYS A N 1
ATOM 653 C CA . CYS A 1 86 ? -3.604 -7.637 8.439 1.00 91.25 86 CYS A CA 1
ATOM 654 C C . CYS A 1 86 ? -2.087 -7.738 8.646 1.00 91.25 86 CYS A C 1
ATOM 656 O O . CYS A 1 86 ? -1.633 -8.233 9.678 1.00 91.25 86 CYS A O 1
ATOM 658 N N . PHE A 1 87 ? -1.321 -7.191 7.705 1.00 91.75 87 PHE A N 1
ATOM 659 C CA . PHE A 1 87 ? 0.115 -6.974 7.795 1.00 91.75 87 PHE A CA 1
ATOM 660 C C . PHE A 1 87 ? 0.451 -5.493 7.664 1.00 91.75 87 PHE A C 1
ATOM 662 O O . PHE A 1 87 ? 0.109 -4.836 6.679 1.00 91.75 87 PHE A O 1
ATOM 669 N N . LEU A 1 88 ? 1.198 -4.989 8.643 1.00 91.56 88 LEU A N 1
ATOM 670 C CA . LEU A 1 88 ? 1.787 -3.657 8.618 1.00 91.56 88 LEU A CA 1
ATOM 671 C C . LEU A 1 88 ? 3.287 -3.808 8.369 1.00 91.56 88 LEU A C 1
ATOM 673 O O . LEU A 1 88 ? 3.979 -4.404 9.191 1.00 91.56 88 LEU A O 1
ATOM 677 N N . LEU A 1 89 ? 3.788 -3.287 7.246 1.00 90.50 89 LEU A N 1
ATOM 678 C CA . LEU A 1 89 ? 5.211 -3.367 6.912 1.00 90.50 89 LEU A CA 1
ATOM 679 C C . LEU A 1 89 ? 5.933 -2.087 7.331 1.00 90.50 89 LEU A C 1
ATOM 681 O O . LEU A 1 89 ? 6.837 -2.101 8.160 1.00 90.50 89 LEU A O 1
ATOM 685 N N . THR A 1 90 ? 5.543 -0.962 6.733 1.00 91.25 90 THR A N 1
ATOM 686 C CA . THR A 1 90 ? 6.133 0.360 6.993 1.00 91.25 90 THR A CA 1
ATOM 687 C C . THR A 1 90 ? 5.065 1.447 6.871 1.00 91.25 90 THR A C 1
ATOM 689 O O . THR A 1 90 ? 3.911 1.169 6.537 1.00 91.25 90 THR A O 1
ATOM 692 N N . LYS A 1 91 ? 5.427 2.707 7.145 1.00 89.56 91 LYS A N 1
ATOM 693 C CA . LYS A 1 91 ? 4.505 3.836 6.966 1.00 89.56 91 LYS A CA 1
ATOM 694 C C . LYS A 1 91 ? 3.964 3.854 5.536 1.00 89.56 91 LYS A C 1
ATOM 696 O O . LYS A 1 91 ? 4.739 3.778 4.585 1.00 89.56 91 LYS A O 1
ATOM 701 N N . LYS A 1 92 ? 2.640 3.961 5.403 1.00 89.81 92 LYS A N 1
ATOM 702 C CA . LYS A 1 92 ? 1.907 3.929 4.125 1.00 89.81 92 LYS A CA 1
ATOM 703 C C . LYS A 1 92 ? 2.073 2.627 3.327 1.00 89.81 92 LYS A C 1
ATOM 705 O O . LYS A 1 92 ? 1.792 2.618 2.132 1.00 89.81 92 LYS A O 1
ATOM 710 N N . CYS A 1 93 ? 2.523 1.546 3.971 1.00 93.00 93 CYS A N 1
ATOM 711 C CA . CYS A 1 93 ? 2.738 0.241 3.355 1.00 93.00 93 CYS A CA 1
ATOM 712 C C . CYS A 1 93 ? 2.132 -0.874 4.221 1.00 93.00 93 CYS A C 1
ATOM 714 O O . CYS A 1 93 ? 2.753 -1.338 5.185 1.00 93.00 93 CYS A O 1
ATOM 716 N N . TYR A 1 94 ? 0.906 -1.276 3.895 1.00 93.25 94 TYR A N 1
ATOM 717 C CA . TYR A 1 94 ? 0.154 -2.298 4.618 1.00 93.25 94 TYR A CA 1
ATOM 718 C C . TYR A 1 94 ? -0.805 -3.050 3.698 1.00 93.25 94 TYR A C 1
ATOM 720 O O . TYR A 1 94 ? -1.179 -2.564 2.630 1.00 93.25 94 TYR A O 1
ATOM 728 N N . VAL A 1 95 ? -1.199 -4.248 4.118 1.00 94.81 95 VAL A N 1
ATOM 729 C CA . VAL A 1 95 ? -2.120 -5.104 3.370 1.00 94.81 95 VAL A CA 1
ATOM 730 C C . VAL A 1 95 ? -2.982 -5.922 4.312 1.00 94.81 95 VAL A C 1
ATOM 732 O O . VAL A 1 95 ? -2.502 -6.408 5.333 1.00 94.81 95 VAL A O 1
ATOM 735 N N . GLY A 1 96 ? -4.251 -6.100 3.976 1.00 93.88 96 GLY A N 1
ATOM 736 C CA . GLY A 1 96 ? -5.144 -6.926 4.770 1.00 93.88 96 GLY A CA 1
ATOM 737 C C . GLY A 1 96 ? -6.497 -7.127 4.117 1.00 93.88 96 GLY A C 1
ATOM 738 O O . GLY A 1 96 ? -6.844 -6.481 3.129 1.00 93.88 96 GLY A O 1
ATOM 739 N N . TYR A 1 97 ? -7.268 -8.026 4.709 1.00 94.56 97 TYR A N 1
ATOM 740 C CA . TYR A 1 97 ? -8.672 -8.203 4.378 1.00 94.56 97 TYR A CA 1
ATOM 741 C C . TYR A 1 97 ? -9.514 -7.213 5.169 1.00 94.56 97 TYR A C 1
ATOM 743 O O . TYR A 1 97 ? -9.576 -7.294 6.395 1.00 94.56 97 TYR A O 1
ATOM 751 N N . SER A 1 98 ? -10.123 -6.260 4.467 1.00 93.56 98 SER A N 1
ATOM 752 C CA . SER A 1 98 ? -11.006 -5.254 5.043 1.00 93.56 98 SER A CA 1
ATOM 753 C C . SER A 1 98 ? -12.459 -5.711 5.013 1.00 93.56 98 SER A C 1
ATOM 755 O O . SER A 1 98 ? -12.963 -6.158 3.980 1.00 93.56 98 SER A O 1
ATOM 757 N N . TYR A 1 99 ? -13.132 -5.512 6.139 1.00 93.62 99 TYR A N 1
ATOM 758 C CA . TYR A 1 99 ? -14.576 -5.610 6.292 1.00 93.62 99 TYR A CA 1
ATOM 759 C C . TYR A 1 99 ? -15.101 -4.207 6.567 1.00 93.62 99 TYR A C 1
ATOM 761 O O . TYR A 1 99 ? -14.586 -3.529 7.460 1.00 93.62 99 TYR A O 1
ATOM 769 N N . GLU A 1 100 ? -16.113 -3.778 5.821 1.00 91.88 100 GLU A N 1
ATOM 770 C CA . GLU A 1 100 ? -16.772 -2.478 6.008 1.00 91.88 100 GLU A CA 1
ATOM 771 C C . GLU A 1 100 ? -18.051 -2.619 6.837 1.00 91.88 100 GLU A C 1
ATOM 773 O O . GLU A 1 100 ? -18.448 -1.698 7.546 1.00 91.88 100 GLU A O 1
ATOM 778 N N . SER A 1 101 ? -18.679 -3.798 6.792 1.00 89.62 101 SER A N 1
ATOM 779 C CA . SER A 1 101 ? -19.903 -4.101 7.534 1.00 89.62 101 SER A CA 1
ATOM 780 C C . SER A 1 101 ? -19.759 -5.358 8.399 1.00 89.62 101 SER A C 1
ATOM 782 O O . SER A 1 101 ? -19.081 -6.307 8.004 1.00 89.62 101 SER A O 1
ATOM 784 N N . PRO A 1 102 ? -20.440 -5.429 9.559 1.00 87.56 102 PRO A N 1
ATOM 785 C CA . PRO A 1 102 ? -20.394 -6.596 10.447 1.00 87.56 102 PRO A CA 1
ATOM 786 C C . PRO A 1 102 ? -21.063 -7.849 9.854 1.00 87.56 102 PRO A C 1
ATOM 788 O O . PRO A 1 102 ? -20.850 -8.956 10.349 1.00 87.56 102 PRO A O 1
ATOM 791 N N . GLU A 1 103 ? -21.903 -7.672 8.837 1.00 88.56 103 GLU A N 1
ATOM 792 C CA . GLU A 1 103 ? -22.637 -8.731 8.130 1.00 88.56 103 GLU A CA 1
ATOM 793 C C . GLU A 1 103 ? -21.916 -9.205 6.862 1.00 88.56 103 GLU A C 1
ATOM 795 O O . GLU A 1 103 ? -22.316 -10.200 6.261 1.00 88.56 103 GLU A O 1
ATOM 800 N N . GLN A 1 104 ? -20.845 -8.517 6.461 1.00 87.31 104 GLN A N 1
ATOM 801 C CA . GLN A 1 104 ? -20.087 -8.846 5.265 1.00 87.31 104 GLN A CA 1
ATOM 802 C C . GLN A 1 104 ? -19.344 -10.174 5.457 1.00 87.31 104 GLN A C 1
ATOM 804 O O . GLN A 1 104 ? -18.492 -10.294 6.337 1.00 87.31 104 GLN A O 1
ATOM 809 N N . SER A 1 105 ? -19.667 -11.163 4.619 1.00 82.56 105 SER A N 1
ATOM 810 C CA . SER A 1 105 ? -19.035 -12.487 4.663 1.00 82.56 105 SER A CA 1
ATOM 811 C C . SER A 1 105 ? -17.731 -12.546 3.867 1.00 82.56 105 SER A C 1
ATOM 813 O O . SER A 1 105 ? -16.789 -13.203 4.299 1.00 82.56 105 SER A O 1
ATOM 815 N N . GLU A 1 106 ? -17.669 -11.881 2.710 1.00 88.19 106 GLU A N 1
ATOM 816 C CA . GLU A 1 106 ? -16.489 -11.903 1.841 1.00 88.19 106 GLU A CA 1
ATOM 817 C C . GLU A 1 106 ? -15.608 -10.672 2.083 1.00 88.19 106 GLU A C 1
ATOM 819 O O . GLU A 1 106 ? -16.086 -9.542 1.934 1.00 88.19 106 GLU A O 1
ATOM 824 N N . PRO A 1 107 ? -14.329 -10.849 2.449 1.00 91.69 107 PRO A N 1
ATOM 825 C CA . PRO A 1 107 ? -13.429 -9.727 2.659 1.00 91.69 107 PRO A CA 1
ATOM 826 C C . PRO A 1 107 ? -12.997 -9.060 1.351 1.00 91.69 107 PRO A C 1
ATOM 828 O O . PRO A 1 107 ? -12.790 -9.713 0.329 1.00 91.69 107 PRO A O 1
ATOM 831 N N . VAL A 1 108 ? -12.733 -7.754 1.419 1.00 93.12 108 VAL A N 1
ATOM 832 C CA . VAL A 1 108 ? -12.076 -7.015 0.333 1.00 93.12 108 VAL A CA 1
ATOM 833 C C . VAL A 1 108 ? -10.566 -7.004 0.572 1.00 93.12 108 VAL A C 1
ATOM 835 O O . VAL A 1 108 ? -10.103 -6.697 1.668 1.00 93.12 108 VAL A O 1
ATOM 838 N N . PHE A 1 109 ? -9.777 -7.346 -0.447 1.00 93.38 109 PHE A N 1
ATOM 839 C CA . PHE A 1 109 ? -8.316 -7.259 -0.383 1.00 93.38 109 PHE A CA 1
ATOM 840 C C . PHE A 1 109 ? -7.873 -5.798 -0.538 1.00 93.38 109 PHE A C 1
ATOM 842 O O . PHE A 1 109 ? -7.870 -5.271 -1.651 1.00 93.38 109 PHE A O 1
ATOM 849 N N . ASP A 1 110 ? -7.501 -5.145 0.566 1.00 93.56 110 ASP A N 1
ATOM 850 C CA . ASP A 1 110 ? -6.977 -3.776 0.554 1.00 93.56 110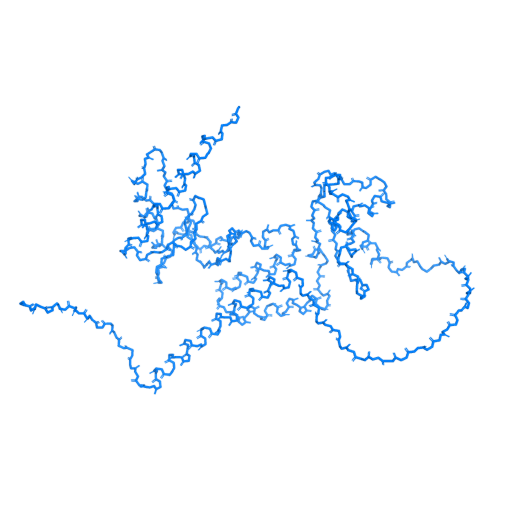 ASP A CA 1
ATOM 851 C C . ASP A 1 110 ? -5.455 -3.804 0.704 1.00 93.56 110 ASP A C 1
ATOM 853 O O . ASP A 1 110 ? -4.892 -4.341 1.662 1.00 93.56 110 ASP A O 1
ATOM 857 N N . ALA A 1 111 ? -4.786 -3.205 -0.271 1.00 93.31 111 ALA A N 1
ATOM 858 C CA . ALA A 1 111 ? -3.342 -3.141 -0.385 1.00 93.31 111 ALA A CA 1
ATOM 859 C C . ALA A 1 111 ? -2.928 -1.680 -0.562 1.00 93.31 111 ALA A C 1
ATOM 861 O O . ALA A 1 111 ? -3.292 -1.028 -1.543 1.00 93.31 111 ALA A O 1
ATOM 862 N N . LYS A 1 112 ? -2.139 -1.150 0.374 1.00 92.00 112 LYS A N 1
ATOM 863 C CA . LYS A 1 112 ? -1.620 0.220 0.327 1.00 92.00 112 LYS A CA 1
ATOM 864 C C . LYS A 1 112 ? -0.106 0.190 0.271 1.00 92.00 112 LYS A C 1
ATOM 866 O O . LYS A 1 112 ? 0.532 -0.448 1.098 1.00 92.00 112 LYS A O 1
ATOM 871 N N . GLY A 1 113 ? 0.471 0.867 -0.719 1.00 89.56 113 GLY A N 1
ATOM 872 C CA . GLY A 1 113 ? 1.919 1.071 -0.853 1.00 89.56 113 GLY A CA 1
ATOM 873 C C . GLY A 1 113 ? 2.759 -0.161 -1.209 1.00 89.56 113 GLY A C 1
ATOM 874 O O . GLY A 1 113 ? 3.899 0.022 -1.642 1.00 89.56 113 GLY A O 1
ATOM 875 N N . ILE A 1 114 ? 2.211 -1.374 -1.082 1.00 91.06 114 ILE A N 1
ATOM 876 C CA . ILE A 1 114 ? 2.876 -2.624 -1.464 1.00 91.06 114 ILE A CA 1
ATOM 877 C C . ILE A 1 114 ? 3.000 -2.762 -2.985 1.00 91.06 114 ILE A C 1
ATOM 879 O O . ILE A 1 114 ? 2.256 -2.153 -3.755 1.00 91.06 114 ILE A O 1
ATOM 883 N N . GLU A 1 115 ? 3.937 -3.591 -3.431 1.00 89.81 115 GLU A N 1
ATOM 884 C CA . GLU A 1 115 ? 4.294 -3.768 -4.840 1.00 89.81 115 GLU A CA 1
ATOM 885 C C . GLU A 1 115 ? 3.125 -4.224 -5.725 1.00 89.81 115 GLU A C 1
ATOM 887 O O . GLU A 1 115 ? 3.179 -4.001 -6.932 1.00 89.81 115 GLU A O 1
ATOM 892 N N . THR A 1 116 ? 2.052 -4.787 -5.156 1.00 89.62 116 THR A N 1
ATOM 893 C CA . THR A 1 116 ? 0.859 -5.190 -5.918 1.00 89.62 116 THR A CA 1
ATOM 894 C C . THR A 1 116 ? 0.150 -4.003 -6.573 1.00 89.62 116 THR A C 1
ATOM 896 O O . THR A 1 116 ? -0.248 -4.096 -7.732 1.00 89.62 116 THR A O 1
ATOM 899 N N . VAL A 1 117 ? 0.045 -2.869 -5.869 1.00 90.44 117 VAL A N 1
ATOM 900 C CA . VAL A 1 117 ? -0.643 -1.655 -6.352 1.00 90.44 117 VAL A CA 1
ATOM 901 C C . VAL A 1 117 ? 0.300 -0.662 -7.027 1.00 90.44 117 VAL A C 1
ATOM 903 O O . VAL A 1 117 ? -0.138 0.307 -7.659 1.00 90.44 117 VAL A O 1
ATOM 906 N N . ARG A 1 118 ? 1.614 -0.870 -6.905 1.00 89.12 118 ARG A N 1
ATOM 907 C CA . ARG A 1 118 ? 2.597 0.018 -7.519 1.00 89.12 118 ARG A CA 1
ATOM 908 C C . ARG A 1 118 ? 2.780 -0.309 -8.997 1.00 89.12 118 ARG A C 1
ATOM 910 O O . ARG A 1 118 ? 3.143 -1.414 -9.380 1.00 89.12 118 ARG A O 1
ATOM 917 N N . ARG A 1 119 ? 2.628 0.715 -9.835 1.00 86.75 119 ARG A N 1
ATOM 918 C CA . ARG A 1 119 ? 2.740 0.616 -11.300 1.00 86.75 119 ARG A CA 1
ATOM 919 C C . ARG A 1 119 ? 4.176 0.709 -11.835 1.00 86.75 119 ARG A C 1
ATOM 921 O O . ARG A 1 119 ? 4.351 0.911 -13.032 1.00 86.75 119 ARG A O 1
ATOM 928 N N . ASP A 1 120 ? 5.183 0.690 -10.961 1.00 81.81 120 ASP A N 1
ATOM 929 C CA . ASP A 1 120 ? 6.609 0.756 -11.316 1.00 81.81 120 ASP A CA 1
ATOM 930 C C . ASP A 1 120 ? 7.290 -0.620 -11.360 1.00 81.81 120 ASP A C 1
ATOM 932 O O . ASP A 1 120 ? 8.440 -0.710 -11.803 1.00 81.81 120 ASP A O 1
ATOM 936 N N . THR A 1 121 ? 6.592 -1.668 -10.915 1.00 84.88 121 THR A N 1
ATOM 937 C CA . THR A 1 121 ? 7.043 -3.063 -10.924 1.00 84.88 121 THR A CA 1
ATOM 938 C C . THR A 1 121 ? 6.453 -3.834 -12.110 1.00 84.88 121 THR A C 1
ATOM 940 O O . THR A 1 121 ? 5.595 -3.325 -12.832 1.00 84.88 121 THR A O 1
ATOM 943 N N . CYS A 1 122 ? 6.951 -5.049 -12.354 1.00 86.50 122 CYS A N 1
ATOM 944 C CA . CYS A 1 122 ? 6.421 -5.914 -13.403 1.00 86.50 122 CYS A CA 1
ATOM 945 C C . CYS A 1 122 ? 5.156 -6.654 -12.935 1.00 86.50 122 CYS A C 1
ATOM 947 O O . CYS A 1 122 ? 4.999 -6.976 -11.752 1.00 86.50 122 CYS A O 1
ATOM 949 N N . GLY A 1 123 ? 4.267 -6.968 -13.881 1.00 87.88 123 GLY A N 1
ATOM 950 C CA . GLY A 1 123 ? 3.015 -7.678 -13.605 1.00 87.88 123 GLY A CA 1
ATOM 951 C C . GLY A 1 123 ? 3.229 -9.038 -12.936 1.00 87.88 123 GLY A C 1
ATOM 952 O O . GLY A 1 123 ? 2.446 -9.426 -12.072 1.00 87.88 123 GLY A O 1
ATOM 953 N N . ALA A 1 124 ? 4.329 -9.725 -13.257 1.00 89.50 124 ALA A N 1
ATOM 954 C CA . ALA A 1 124 ? 4.715 -10.983 -12.626 1.00 89.50 124 ALA A CA 1
ATOM 955 C C . ALA A 1 124 ? 4.903 -10.836 -11.109 1.00 89.50 124 ALA A C 1
ATOM 957 O O . ALA A 1 124 ? 4.441 -11.690 -10.352 1.00 89.50 124 ALA A O 1
ATOM 958 N N . VAL A 1 125 ? 5.548 -9.756 -10.653 1.00 90.19 125 VAL A N 1
ATOM 959 C CA . VAL A 1 125 ? 5.771 -9.496 -9.222 1.00 90.19 125 VAL A CA 1
ATOM 960 C C . VAL A 1 125 ? 4.456 -9.169 -8.531 1.00 90.19 125 VAL A C 1
ATOM 962 O O . VAL A 1 125 ? 4.156 -9.788 -7.514 1.00 90.19 125 VAL A O 1
ATOM 965 N N . SER A 1 126 ? 3.652 -8.268 -9.105 1.00 91.19 126 SER A N 1
ATOM 966 C CA . SER A 1 126 ? 2.352 -7.889 -8.538 1.00 91.19 126 SER A CA 1
ATOM 967 C C . SER A 1 126 ? 1.428 -9.108 -8.379 1.00 91.19 126 SER A C 1
ATOM 969 O O . SER A 1 126 ? 1.004 -9.412 -7.265 1.00 91.19 126 SER A O 1
ATOM 971 N N . LYS A 1 127 ? 1.236 -9.900 -9.443 1.00 91.56 127 LYS A N 1
ATOM 972 C CA . LYS A 1 127 ? 0.399 -11.115 -9.417 1.00 91.56 127 LYS A CA 1
ATOM 973 C C . LYS A 1 127 ? 0.931 -12.175 -8.453 1.00 91.56 127 LYS A C 1
ATOM 975 O O . LYS A 1 127 ? 0.166 -12.797 -7.719 1.00 91.56 127 LYS A O 1
ATOM 980 N N . THR A 1 128 ? 2.247 -12.407 -8.450 1.00 92.75 128 THR A N 1
ATOM 981 C CA . THR A 1 128 ? 2.850 -13.421 -7.572 1.00 92.75 128 THR A CA 1
ATOM 982 C C . THR A 1 128 ? 2.701 -13.030 -6.108 1.00 92.75 128 THR A C 1
ATOM 984 O O . THR A 1 128 ? 2.361 -13.888 -5.295 1.00 92.75 128 THR A O 1
ATOM 987 N N . LEU A 1 129 ? 2.922 -11.755 -5.776 1.00 92.44 129 LEU A N 1
ATOM 988 C CA . LEU A 1 129 ? 2.793 -11.239 -4.417 1.00 92.44 129 LEU A CA 1
ATOM 989 C C . LEU A 1 129 ? 1.336 -11.247 -3.945 1.00 92.44 129 LEU A C 1
ATOM 991 O O . LEU A 1 129 ? 1.070 -11.714 -2.843 1.00 92.44 129 LEU A O 1
ATOM 995 N N . GLU A 1 130 ? 0.393 -10.801 -4.777 1.00 92.94 130 GLU A N 1
ATOM 996 C CA . GLU A 1 130 ? -1.033 -10.821 -4.437 1.00 92.94 130 GLU A CA 1
ATOM 997 C C . GLU A 1 130 ? -1.518 -12.245 -4.141 1.00 92.94 130 GLU A C 1
ATOM 999 O O . GLU A 1 130 ? -2.082 -12.495 -3.078 1.00 92.94 130 GLU A O 1
ATOM 1004 N N . ASN A 1 131 ? -1.222 -13.199 -5.028 1.00 93.12 131 ASN A N 1
ATOM 1005 C CA . ASN A 1 131 ? -1.601 -14.599 -4.828 1.00 93.12 131 ASN A CA 1
ATOM 1006 C C . ASN A 1 131 ? -0.940 -15.203 -3.584 1.00 93.12 131 ASN A C 1
ATOM 1008 O O . ASN A 1 131 ? -1.568 -15.970 -2.864 1.00 93.12 131 ASN A O 1
ATOM 1012 N N . SER A 1 132 ? 0.316 -14.842 -3.315 1.00 93.00 132 SER A N 1
ATOM 1013 C CA . SER A 1 132 ? 1.031 -15.281 -2.112 1.00 93.00 132 SER A CA 1
ATOM 1014 C C . SER A 1 132 ? 0.338 -14.798 -0.837 1.00 93.00 132 SER A C 1
ATOM 1016 O O . SER A 1 132 ? 0.179 -15.565 0.109 1.00 93.00 132 SER A O 1
ATOM 1018 N N . LEU A 1 133 ? -0.102 -13.538 -0.823 1.00 92.75 133 LEU A N 1
ATOM 1019 C CA . LEU A 1 133 ? -0.798 -12.943 0.316 1.00 92.75 133 LEU A CA 1
ATOM 1020 C C . LEU A 1 133 ? -2.193 -13.544 0.503 1.00 92.75 133 LEU A C 1
ATOM 1022 O O . LEU A 1 133 ? -2.550 -13.868 1.630 1.00 92.75 133 LEU A O 1
ATOM 1026 N N . ARG A 1 134 ? -2.945 -13.759 -0.584 1.00 92.75 134 ARG A N 1
ATOM 1027 C CA . ARG A 1 134 ? -4.257 -14.428 -0.537 1.00 92.75 134 ARG A CA 1
ATOM 1028 C C . ARG A 1 134 ? -4.147 -15.851 0.014 1.00 92.75 134 ARG A C 1
ATOM 1030 O O . ARG A 1 134 ? -4.815 -16.172 0.990 1.00 92.75 134 ARG A O 1
ATOM 1037 N N . LEU A 1 135 ? -3.219 -16.653 -0.517 1.00 92.25 135 LEU A N 1
ATOM 1038 C CA . LEU A 1 135 ? -2.953 -18.010 -0.018 1.00 92.25 135 LEU A CA 1
ATOM 1039 C C . LEU A 1 135 ? -2.589 -18.009 1.471 1.00 92.25 135 LEU A C 1
ATOM 1041 O O . LEU A 1 135 ? -3.061 -18.855 2.229 1.00 92.25 135 LEU A O 1
ATOM 1045 N N . PHE A 1 136 ? -1.764 -17.052 1.901 1.00 91.62 136 PHE A N 1
ATOM 1046 C CA . PHE A 1 136 ? -1.396 -16.937 3.307 1.00 91.62 136 PHE A CA 1
ATOM 1047 C C . PHE A 1 136 ? -2.591 -16.547 4.187 1.00 91.62 136 PHE A C 1
ATOM 1049 O O . PHE A 1 136 ? -2.749 -17.089 5.278 1.00 91.62 136 PHE A O 1
ATOM 1056 N N . PHE A 1 137 ? -3.437 -15.623 3.735 1.00 90.88 137 PHE A N 1
ATOM 1057 C CA . PHE A 1 137 ? -4.596 -15.178 4.502 1.00 90.88 137 PHE A CA 1
ATOM 1058 C C . PHE A 1 137 ? -5.696 -16.238 4.614 1.00 90.88 137 PHE A C 1
ATOM 1060 O O . PHE A 1 137 ? -6.345 -16.303 5.656 1.00 90.88 137 PHE A O 1
ATOM 1067 N N . GLU A 1 138 ? -5.875 -17.070 3.589 1.00 90.12 138 GLU A N 1
ATOM 1068 C CA . GLU A 1 138 ? -6.886 -18.132 3.559 1.00 90.12 138 GLU A CA 1
ATOM 1069 C C . GLU A 1 138 ? -6.438 -19.393 4.311 1.00 90.12 138 GLU A C 1
ATOM 1071 O O . GLU A 1 138 ? -7.182 -19.915 5.139 1.00 90.12 138 GLU A O 1
ATOM 1076 N N . HIS A 1 139 ? -5.216 -19.876 4.057 1.00 88.25 139 HIS A N 1
ATOM 1077 C CA . HIS A 1 139 ? -4.749 -21.161 4.593 1.00 88.25 139 HIS A CA 1
ATOM 1078 C C . HIS A 1 139 ? -3.869 -21.033 5.840 1.00 88.25 139 HIS A C 1
ATOM 1080 O O . HIS A 1 139 ? -3.708 -22.009 6.569 1.00 88.25 139 HIS A O 1
ATOM 1086 N N . GLN A 1 140 ? -3.260 -19.864 6.081 1.00 85.38 140 GLN A N 1
ATOM 1087 C CA . GLN A 1 140 ? -2.284 -19.628 7.161 1.00 85.38 140 GLN A CA 1
ATOM 1088 C C . GLN A 1 140 ? -1.145 -20.667 7.212 1.00 85.38 140 GLN A C 1
ATOM 1090 O O . GLN A 1 140 ? -0.536 -20.894 8.258 1.00 85.38 140 GLN A O 1
ATOM 1095 N N . ASN A 1 141 ? -0.835 -21.293 6.071 1.00 89.56 141 ASN A N 1
ATOM 1096 C CA . ASN A 1 141 ? 0.155 -22.355 5.955 1.00 89.56 141 ASN A CA 1
ATOM 1097 C C . ASN A 1 141 ? 1.380 -21.887 5.157 1.00 89.56 141 ASN A C 1
ATOM 1099 O O . ASN A 1 141 ? 1.344 -21.735 3.933 1.00 89.56 141 ASN A O 1
ATOM 1103 N N . THR A 1 142 ? 2.508 -21.719 5.847 1.00 89.50 142 THR A N 1
ATOM 1104 C CA . THR A 1 142 ? 3.777 -21.296 5.235 1.00 89.50 142 THR A CA 1
ATOM 1105 C C . THR A 1 142 ? 4.335 -22.332 4.252 1.00 89.50 142 THR A C 1
ATOM 1107 O O . THR A 1 142 ? 5.002 -21.973 3.280 1.00 89.50 142 T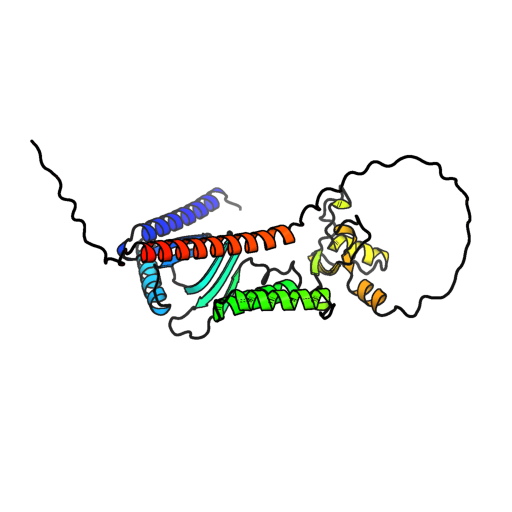HR A O 1
ATOM 1110 N N . SER A 1 143 ? 4.046 -23.623 4.452 1.00 92.00 143 SER A N 1
ATOM 1111 C CA . SER A 1 143 ? 4.577 -24.696 3.596 1.00 92.00 143 SER A CA 1
ATOM 1112 C C . SER A 1 143 ? 3.983 -24.649 2.189 1.00 92.00 143 SER A C 1
ATOM 1114 O O . SER A 1 143 ? 4.701 -24.786 1.196 1.00 92.00 143 SER A O 1
ATOM 1116 N N . GLU A 1 144 ? 2.678 -24.400 2.096 1.00 91.19 144 GLU A N 1
ATOM 1117 C CA . GLU A 1 144 ? 1.975 -24.241 0.820 1.00 91.19 144 GLU A CA 1
ATOM 1118 C C . GLU A 1 144 ? 2.441 -22.992 0.074 1.00 91.19 144 GLU A C 1
ATOM 1120 O O . GLU A 1 144 ? 2.697 -23.047 -1.133 1.00 91.19 144 GLU A O 1
ATOM 1125 N N . LEU A 1 145 ? 2.637 -21.891 0.805 1.00 92.75 145 LEU A N 1
ATOM 1126 C CA . LEU A 1 145 ? 3.189 -20.657 0.259 1.00 92.75 145 LEU A CA 1
ATOM 1127 C C . LEU A 1 145 ? 4.595 -20.876 -0.320 1.00 92.75 145 LEU A C 1
ATOM 1129 O O . LEU A 1 145 ? 4.878 -20.471 -1.451 1.00 92.75 145 LEU A O 1
ATOM 1133 N N . LYS A 1 146 ? 5.471 -21.570 0.415 1.00 93.00 146 LYS A N 1
ATOM 1134 C CA . LYS A 1 146 ? 6.820 -21.914 -0.052 1.00 93.00 146 LYS A CA 1
ATOM 1135 C C . LYS A 1 146 ? 6.774 -22.755 -1.325 1.00 93.00 146 LYS A C 1
ATOM 1137 O O . LYS A 1 146 ? 7.472 -22.438 -2.289 1.00 93.00 146 LYS A O 1
ATOM 1142 N N . ALA A 1 147 ? 5.926 -23.783 -1.361 1.00 94.25 147 ALA A N 1
ATOM 1143 C CA . ALA A 1 147 ? 5.755 -24.622 -2.543 1.00 94.25 147 ALA A CA 1
ATOM 1144 C C . ALA A 1 147 ? 5.234 -23.817 -3.747 1.00 94.25 147 ALA A C 1
ATOM 1146 O O . ALA A 1 147 ? 5.690 -24.017 -4.875 1.00 94.25 147 ALA A O 1
ATOM 1147 N N . TYR A 1 148 ? 4.312 -22.874 -3.526 1.00 93.94 148 TYR A N 1
ATOM 1148 C CA . TYR A 1 148 ? 3.831 -21.965 -4.566 1.00 93.94 148 TYR A CA 1
ATOM 1149 C C . TYR A 1 148 ? 4.953 -21.089 -5.133 1.00 93.94 148 TYR A C 1
ATOM 1151 O O . TYR A 1 148 ? 5.133 -21.055 -6.353 1.00 93.94 148 TYR A O 1
ATOM 1159 N N . LEU A 1 149 ? 5.738 -20.433 -4.273 1.00 93.69 149 LEU A N 1
ATOM 1160 C CA . LEU A 1 149 ? 6.846 -19.571 -4.694 1.00 93.69 149 LEU A CA 1
ATOM 1161 C C . LEU A 1 149 ? 7.919 -20.350 -5.457 1.00 93.69 149 LEU A C 1
ATOM 1163 O O . LEU A 1 149 ? 8.340 -19.921 -6.531 1.00 93.69 149 LEU A O 1
ATOM 1167 N N . GLN A 1 150 ? 8.296 -21.532 -4.962 1.00 94.50 150 GLN A N 1
ATOM 1168 C CA . GLN A 1 150 ? 9.245 -22.413 -5.642 1.00 94.50 150 GLN A CA 1
ATOM 1169 C C . GLN A 1 150 ? 8.752 -22.791 -7.041 1.00 94.50 150 GLN A C 1
ATOM 1171 O O . GLN A 1 150 ? 9.508 -22.659 -8.002 1.00 94.50 150 GLN A O 1
ATOM 1176 N N . ARG A 1 151 ? 7.471 -23.161 -7.194 1.00 93.31 151 ARG A N 1
ATOM 1177 C CA . ARG A 1 151 ? 6.883 -23.424 -8.518 1.00 93.31 151 ARG A CA 1
ATOM 1178 C C . ARG A 1 151 ? 6.961 -22.206 -9.436 1.00 93.31 151 ARG A C 1
ATOM 1180 O O . ARG A 1 151 ? 7.310 -22.369 -10.604 1.00 93.31 151 ARG A O 1
ATOM 1187 N N . GLN A 1 152 ? 6.649 -21.001 -8.947 1.00 92.06 152 GLN A N 1
ATOM 1188 C CA . GLN A 1 152 ? 6.743 -19.795 -9.778 1.00 92.06 152 GLN A CA 1
ATOM 1189 C C . GLN A 1 152 ? 8.188 -19.523 -10.210 1.00 92.06 152 GLN A C 1
ATOM 1191 O O . GLN A 1 152 ? 8.427 -19.268 -11.388 1.00 92.06 152 GLN A O 1
ATOM 1196 N N . TRP A 1 153 ? 9.167 -19.657 -9.315 1.00 91.19 153 TRP A N 1
ATOM 1197 C CA . TRP A 1 153 ? 10.578 -19.483 -9.671 1.00 91.19 153 TRP A CA 1
ATOM 1198 C C . TRP A 1 153 ? 11.064 -20.529 -10.672 1.00 91.19 153 TRP A C 1
ATOM 1200 O O . TRP A 1 153 ? 11.708 -20.166 -11.653 1.00 91.19 153 TRP A O 1
ATOM 1210 N N . THR A 1 154 ? 10.697 -21.802 -10.505 1.00 93.62 154 THR A N 1
ATOM 1211 C CA . THR A 1 154 ? 11.019 -22.848 -11.486 1.00 93.62 154 THR A CA 1
ATOM 1212 C C . THR A 1 154 ? 10.417 -22.534 -12.856 1.00 93.62 154 THR A C 1
ATOM 1214 O O . THR A 1 154 ? 11.092 -22.698 -13.870 1.00 93.62 154 THR A O 1
ATOM 1217 N N . ARG A 1 155 ? 9.180 -22.017 -12.916 1.00 90.94 155 ARG A N 1
ATOM 1218 C CA . ARG A 1 155 ? 8.559 -21.587 -14.182 1.00 90.94 155 ARG A CA 1
ATOM 1219 C C . ARG A 1 155 ? 9.344 -20.465 -14.852 1.00 90.94 155 ARG A C 1
ATOM 1221 O O . ARG A 1 155 ? 9.591 -20.562 -16.052 1.00 90.94 155 ARG A O 1
ATOM 1228 N N . ILE A 1 156 ? 9.770 -19.463 -14.084 1.00 89.44 156 ILE A N 1
ATOM 1229 C CA . ILE A 1 156 ? 10.574 -18.336 -14.579 1.00 89.44 156 ILE A CA 1
ATOM 1230 C C . ILE A 1 156 ? 11.920 -18.831 -15.119 1.00 89.44 156 ILE A C 1
ATOM 1232 O O . ILE A 1 156 ? 12.270 -18.513 -16.250 1.00 89.44 156 ILE A O 1
ATOM 1236 N N . LEU A 1 157 ? 12.634 -19.665 -14.357 1.00 88.88 157 LEU A N 1
ATOM 1237 C CA . LEU A 1 157 ? 13.927 -20.225 -14.768 1.00 88.88 157 LEU A CA 1
ATOM 1238 C C . LEU A 1 157 ? 13.811 -21.133 -16.000 1.00 88.88 157 LEU A C 1
ATOM 1240 O O . LEU A 1 157 ? 14.703 -21.148 -16.838 1.00 88.88 157 LEU A O 1
ATOM 1244 N N . SER A 1 158 ? 12.698 -21.859 -16.137 1.00 90.88 158 SER A N 1
ATOM 1245 C CA . SER A 1 158 ? 12.416 -22.701 -17.309 1.00 90.88 158 SER A CA 1
ATOM 1246 C C . SER A 1 158 ? 11.927 -21.928 -18.544 1.00 90.88 158 SER A C 1
ATOM 1248 O O . SER A 1 158 ? 11.638 -22.549 -19.565 1.00 90.88 158 SER A O 1
ATOM 1250 N N . GLY A 1 159 ? 11.759 -20.602 -18.455 1.00 84.62 159 GLY A N 1
ATOM 1251 C CA . GLY A 1 159 ? 11.246 -19.770 -19.549 1.00 84.62 159 GLY A CA 1
ATOM 1252 C C . GLY A 1 159 ? 9.756 -19.965 -19.870 1.00 84.62 159 GLY A C 1
ATOM 1253 O O . GLY A 1 159 ? 9.267 -19.430 -20.860 1.00 84.62 159 GLY A O 1
ATOM 1254 N N . ARG A 1 160 ? 8.996 -20.698 -19.042 1.00 84.69 160 ARG A N 1
ATOM 1255 C CA . ARG A 1 160 ? 7.555 -20.971 -19.238 1.00 84.69 160 ARG A CA 1
ATOM 1256 C C . ARG A 1 160 ? 6.672 -19.839 -18.703 1.00 84.69 160 ARG A C 1
ATOM 1258 O O . ARG A 1 160 ? 5.761 -20.071 -17.898 1.00 84.69 160 ARG A O 1
ATOM 1265 N N . VAL A 1 161 ? 6.971 -18.609 -19.107 1.00 84.12 161 VAL A N 1
ATOM 1266 C CA . VAL A 1 161 ? 6.294 -17.392 -18.644 1.00 84.12 161 VAL A CA 1
ATOM 1267 C C . VAL A 1 161 ? 6.007 -16.437 -19.799 1.00 84.12 161 VAL A C 1
ATOM 1269 O O . VAL A 1 161 ? 6.745 -16.390 -20.778 1.00 84.12 161 VAL A O 1
ATOM 1272 N N . SER A 1 162 ? 4.918 -15.674 -19.689 1.00 85.81 162 SER A N 1
ATOM 1273 C CA . SER A 1 162 ? 4.565 -14.675 -20.699 1.00 85.81 162 SER A CA 1
ATOM 1274 C C . SER A 1 162 ? 5.457 -13.449 -20.563 1.00 85.81 162 SER A C 1
ATOM 1276 O O . SER A 1 162 ? 5.568 -12.880 -19.478 1.00 85.81 162 SER A O 1
ATOM 1278 N N . LEU A 1 163 ? 6.031 -12.987 -21.675 1.00 84.12 163 LEU A N 1
ATOM 1279 C CA . LEU A 1 163 ? 6.812 -11.747 -21.720 1.00 84.12 163 LEU A CA 1
ATOM 1280 C C . LEU A 1 163 ? 5.999 -10.524 -21.279 1.00 84.12 163 LEU A C 1
ATOM 1282 O O . LEU A 1 163 ? 6.566 -9.591 -20.718 1.00 84.12 163 LEU A O 1
ATOM 1286 N N . GLN A 1 164 ? 4.678 -10.542 -21.485 1.00 86.38 164 GLN A N 1
ATOM 1287 C CA . GLN A 1 164 ? 3.786 -9.444 -21.102 1.00 86.38 164 GLN A CA 1
ATOM 1288 C C . GLN A 1 164 ? 3.848 -9.154 -19.596 1.00 86.38 164 GLN A C 1
ATOM 1290 O O . GLN A 1 164 ? 3.811 -7.996 -19.188 1.00 86.38 164 GLN A O 1
ATOM 1295 N N . ASP A 1 165 ? 4.022 -10.191 -18.772 1.00 86.25 165 ASP A N 1
ATOM 1296 C CA . ASP A 1 165 ? 4.105 -10.046 -17.318 1.00 86.25 165 ASP A CA 1
ATOM 1297 C C . ASP A 1 165 ? 5.447 -9.447 -16.855 1.00 86.25 165 ASP A C 1
ATOM 1299 O O . ASP A 1 165 ? 5.555 -8.990 -15.717 1.00 86.25 165 ASP A O 1
ATOM 1303 N N . PHE A 1 166 ? 6.459 -9.405 -17.728 1.00 87.62 166 PHE A N 1
ATOM 1304 C CA . PHE A 1 166 ? 7.793 -8.854 -17.456 1.00 87.62 166 PHE A CA 1
ATOM 1305 C C . PHE A 1 166 ? 8.009 -7.453 -18.036 1.00 87.62 166 PHE A C 1
ATOM 1307 O O . PHE A 1 166 ? 9.097 -6.891 -17.895 1.00 87.62 166 PHE A O 1
ATOM 1314 N N . VAL A 1 167 ? 6.986 -6.865 -18.658 1.00 88.62 167 VAL A N 1
ATOM 1315 C CA . VAL A 1 167 ? 7.058 -5.498 -19.177 1.00 88.62 167 VAL A CA 1
ATOM 1316 C C . VAL A 1 167 ? 6.994 -4.502 -18.020 1.00 88.62 167 VAL A C 1
ATOM 1318 O O . VAL A 1 167 ? 6.061 -4.507 -17.217 1.00 88.62 167 VAL A O 1
ATOM 1321 N N . PHE A 1 168 ? 7.982 -3.613 -17.953 1.00 88.56 168 PHE A N 1
ATOM 1322 C CA . PHE A 1 168 ? 7.962 -2.436 -17.092 1.00 88.56 168 PHE A CA 1
ATOM 1323 C C . PHE A 1 168 ? 7.411 -1.248 -17.869 1.00 88.56 168 PHE A C 1
ATOM 1325 O O . PHE A 1 168 ? 7.735 -1.080 -19.039 1.00 88.56 168 PHE A O 1
ATOM 1332 N N . ALA A 1 169 ? 6.643 -0.377 -17.217 1.00 88.44 169 ALA A N 1
ATOM 1333 C CA . ALA A 1 169 ? 6.169 0.864 -17.820 1.00 88.44 169 ALA A CA 1
ATOM 1334 C C . ALA A 1 169 ? 6.409 2.035 -16.865 1.00 88.44 169 ALA A C 1
ATOM 1336 O O . ALA A 1 169 ? 5.821 2.095 -15.783 1.00 88.44 169 ALA A O 1
ATOM 1337 N N . LYS A 1 170 ? 7.270 2.982 -17.259 1.00 88.06 170 LYS A N 1
ATOM 1338 C CA . LYS A 1 170 ? 7.545 4.191 -16.465 1.00 88.06 170 LYS A CA 1
ATOM 1339 C C . LYS A 1 170 ? 7.363 5.453 -17.291 1.00 88.06 170 LYS A C 1
ATOM 1341 O O . LYS A 1 170 ? 7.579 5.457 -18.499 1.00 88.06 170 LYS A O 1
ATOM 1346 N N . GLU A 1 171 ? 6.959 6.508 -16.598 1.00 89.69 171 GLU A N 1
ATOM 1347 C CA . GLU A 1 171 ? 6.734 7.834 -17.169 1.00 89.69 171 GLU A CA 1
ATOM 1348 C C . GLU A 1 171 ? 8.061 8.486 -17.548 1.00 89.69 171 GLU A C 1
ATOM 1350 O O . GLU A 1 171 ? 9.042 8.408 -16.798 1.00 89.69 171 GLU A O 1
ATOM 1355 N N . VAL A 1 172 ? 8.079 9.143 -18.704 1.00 87.88 172 VAL A N 1
ATOM 1356 C CA . VAL A 1 172 ? 9.242 9.868 -19.211 1.00 87.88 172 VAL A CA 1
ATOM 1357 C C . VAL A 1 172 ? 8.941 11.356 -19.286 1.00 87.88 172 VAL A C 1
ATOM 1359 O O . VAL A 1 172 ? 7.922 11.785 -19.815 1.00 87.88 172 VAL A O 1
ATOM 1362 N N . ARG A 1 173 ? 9.848 12.160 -18.738 1.00 87.44 173 ARG A N 1
ATOM 1363 C CA . ARG A 1 173 ? 9.807 13.626 -18.749 1.00 87.44 173 ARG A CA 1
ATOM 1364 C C . ARG A 1 173 ? 11.085 14.152 -19.390 1.00 87.44 173 ARG A C 1
ATOM 1366 O O . ARG A 1 173 ? 11.975 14.664 -18.708 1.00 87.44 173 ARG A O 1
ATOM 1373 N N . LEU A 1 174 ? 11.211 13.927 -20.699 1.00 80.88 174 LEU A N 1
ATOM 1374 C CA . LEU A 1 174 ? 12.350 14.425 -21.471 1.00 80.88 174 LEU A CA 1
ATOM 1375 C C . LEU A 1 174 ? 12.467 15.95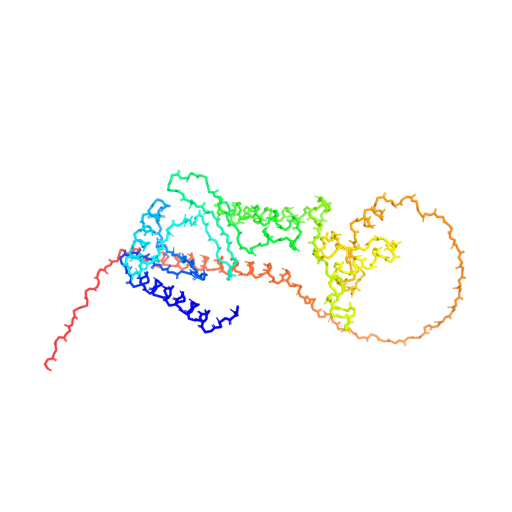0 -21.288 1.00 80.88 174 LEU A C 1
ATOM 1377 O O . LEU A 1 174 ? 11.463 16.650 -21.193 1.00 80.88 174 LEU A O 1
ATOM 1381 N N . GLY A 1 175 ? 13.697 16.447 -21.134 1.00 75.75 175 GLY A N 1
ATOM 1382 C CA . GLY A 1 175 ? 13.986 17.866 -20.878 1.00 75.75 175 GLY A CA 1
ATOM 1383 C C . GLY A 1 175 ? 13.982 18.301 -19.404 1.00 75.75 175 GLY A C 1
ATOM 1384 O O . GLY A 1 175 ? 14.604 19.305 -19.081 1.00 75.75 175 GLY A O 1
ATOM 1385 N N . THR A 1 176 ? 13.362 17.550 -18.483 1.00 79.06 176 THR A N 1
ATOM 1386 C CA . THR A 1 176 ? 13.408 17.861 -17.031 1.00 79.06 176 THR A CA 1
ATOM 1387 C C . THR A 1 176 ? 14.585 17.187 -16.314 1.00 79.06 176 THR A C 1
ATOM 1389 O O . THR A 1 176 ? 14.951 17.566 -15.203 1.00 79.06 176 THR A O 1
ATOM 1392 N N . TYR A 1 177 ? 15.184 16.161 -16.922 1.00 80.25 177 TYR A N 1
ATOM 1393 C CA . TYR A 1 177 ? 16.272 15.410 -16.301 1.00 80.25 177 TYR A CA 1
ATOM 1394 C C . TYR A 1 177 ? 17.592 16.186 -16.332 1.00 80.25 177 TYR A C 1
ATOM 1396 O O . TYR A 1 177 ? 17.992 16.714 -17.368 1.00 80.25 177 TYR A O 1
ATOM 1404 N N . CYS A 1 178 ? 18.311 16.194 -15.207 1.00 68.38 178 CYS A N 1
ATOM 1405 C CA . CYS A 1 178 ? 19.648 16.773 -15.123 1.00 68.38 178 CYS A CA 1
ATOM 1406 C C . CYS A 1 178 ? 20.613 16.042 -16.070 1.00 68.38 178 CYS A C 1
ATOM 1408 O O . CYS A 1 178 ? 20.969 14.888 -15.841 1.00 68.38 178 CYS A O 1
ATOM 1410 N N . THR A 1 179 ? 21.098 16.742 -17.094 1.00 63.97 179 THR A N 1
ATOM 1411 C CA . THR A 1 179 ? 21.999 16.215 -18.135 1.00 63.97 179 THR A CA 1
ATOM 1412 C C . THR A 1 179 ? 23.468 16.133 -17.710 1.00 63.97 179 THR A C 1
ATOM 1414 O O . THR A 1 179 ? 24.315 15.747 -18.510 1.00 63.97 179 THR A O 1
ATOM 1417 N N . LYS A 1 180 ? 23.791 16.456 -16.447 1.00 58.16 180 LYS A N 1
ATOM 1418 C CA . LYS A 1 180 ? 25.174 16.539 -15.931 1.00 58.16 180 LYS A CA 1
ATOM 1419 C C . LYS A 1 180 ? 25.962 15.223 -16.045 1.00 58.16 180 LYS A C 1
ATOM 1421 O O . LYS A 1 180 ? 27.185 15.247 -16.017 1.00 58.16 180 LYS A O 1
ATOM 1426 N N . SER A 1 181 ? 25.286 14.082 -16.188 1.00 57.50 181 SER A N 1
ATOM 1427 C CA . SER A 1 181 ? 25.907 12.814 -16.578 1.00 57.50 181 SER A CA 1
ATOM 1428 C C . SER A 1 181 ? 24.876 11.910 -17.252 1.00 57.50 181 SER A C 1
ATOM 1430 O O . SER A 1 181 ? 23.768 11.743 -16.738 1.00 57.50 181 SER A O 1
ATOM 1432 N N . SER A 1 182 ? 25.252 11.261 -18.357 1.00 55.41 182 SER A N 1
ATOM 1433 C CA . SER A 1 182 ? 24.447 10.221 -19.020 1.00 55.41 182 SER A CA 1
ATOM 1434 C C . SER A 1 182 ? 24.102 9.042 -18.096 1.00 55.41 182 SER A C 1
ATOM 1436 O O . SER A 1 182 ? 23.146 8.320 -18.358 1.00 55.41 182 SER A O 1
ATOM 1438 N N . SER A 1 183 ? 24.833 8.882 -16.985 1.00 57.00 183 SER A N 1
ATOM 1439 C CA . SER A 1 183 ? 24.579 7.881 -15.937 1.00 57.00 183 SER A CA 1
ATOM 1440 C C . SER A 1 183 ? 23.368 8.177 -15.040 1.00 57.00 183 SER A C 1
ATOM 1442 O O . SER A 1 183 ? 22.936 7.298 -14.299 1.00 57.00 183 SER A O 1
ATOM 1444 N N . SER A 1 184 ? 22.816 9.392 -15.097 1.00 66.19 184 SER A N 1
ATOM 1445 C CA . SER A 1 184 ? 21.685 9.825 -14.260 1.00 66.19 184 SER A CA 1
ATOM 1446 C C . SER A 1 184 ? 20.328 9.682 -14.961 1.00 66.19 184 SER A C 1
ATOM 1448 O O . SER A 1 184 ? 19.270 9.916 -14.374 1.00 66.19 184 SER A O 1
ATOM 1450 N N . LEU A 1 185 ? 20.336 9.327 -16.247 1.00 76.94 185 LEU A N 1
ATOM 1451 C CA . LEU A 1 185 ? 19.118 9.226 -17.033 1.00 76.94 185 LEU A CA 1
ATOM 1452 C C . LEU A 1 185 ? 18.337 7.962 -16.645 1.00 76.94 185 LEU A C 1
ATOM 1454 O O . LEU A 1 185 ? 18.916 6.879 -16.587 1.00 76.94 185 LEU A O 1
ATOM 1458 N N . PRO A 1 186 ? 17.024 8.053 -16.375 1.00 81.81 186 PRO A N 1
ATOM 1459 C CA . PRO A 1 186 ? 16.245 6.862 -16.085 1.00 81.81 186 PRO A CA 1
ATOM 1460 C C . PRO A 1 186 ? 16.277 5.878 -17.272 1.00 81.81 186 PRO A C 1
ATOM 1462 O O . PRO A 1 186 ? 16.290 6.304 -18.426 1.00 81.81 186 PRO A O 1
ATOM 1465 N N . PRO A 1 187 ? 16.196 4.560 -17.015 1.00 82.94 187 PRO A N 1
ATOM 1466 C CA . PRO A 1 187 ? 16.099 3.519 -18.042 1.00 82.94 187 PRO A CA 1
ATOM 1467 C C . PRO A 1 187 ? 15.167 3.855 -19.214 1.00 82.94 187 PRO A C 1
ATOM 1469 O O . PRO A 1 187 ? 15.485 3.613 -20.375 1.00 82.94 187 PRO A O 1
ATOM 1472 N N . THR A 1 188 ? 14.020 4.461 -18.919 1.00 85.12 188 THR A N 1
ATOM 1473 C CA . THR A 1 188 ? 13.013 4.809 -19.918 1.00 85.12 188 THR A CA 1
ATOM 1474 C C . THR A 1 188 ? 13.394 5.977 -20.816 1.00 85.12 188 THR A C 1
ATOM 1476 O O . THR A 1 188 ? 13.016 5.964 -21.984 1.00 85.12 188 THR A O 1
ATOM 1479 N N . SER A 1 189 ? 14.167 6.958 -20.342 1.00 85.06 189 SER A N 1
ATOM 1480 C CA . SER A 1 189 ? 14.643 8.033 -21.221 1.00 85.06 189 SER A CA 1
ATOM 1481 C C . SER A 1 189 ? 15.730 7.538 -22.173 1.00 85.06 189 SER A C 1
ATOM 1483 O O . SER A 1 189 ? 15.809 8.012 -23.304 1.00 85.06 189 SER A O 1
ATOM 1485 N N . ILE A 1 190 ? 16.517 6.538 -21.767 1.00 85.62 190 ILE A N 1
ATOM 1486 C CA . ILE A 1 190 ? 17.480 5.866 -22.648 1.00 85.62 190 ILE A CA 1
ATOM 1487 C C . ILE A 1 190 ? 16.742 5.108 -23.752 1.00 85.62 190 ILE A C 1
ATOM 1489 O O . ILE A 1 190 ? 17.091 5.252 -24.921 1.00 85.62 190 ILE A O 1
ATOM 1493 N N . VAL A 1 191 ? 15.693 4.353 -23.405 1.00 87.19 191 VAL A N 1
ATOM 1494 C CA . VAL A 1 191 ? 14.841 3.664 -24.391 1.00 87.19 191 VAL A CA 1
ATOM 1495 C C . VAL A 1 191 ? 14.185 4.663 -25.344 1.00 87.19 191 VAL A C 1
ATOM 1497 O O . VAL A 1 191 ? 14.242 4.458 -26.553 1.00 87.19 191 VAL A O 1
ATOM 1500 N N . ALA A 1 192 ? 13.640 5.767 -24.824 1.00 87.44 192 ALA A N 1
ATOM 1501 C CA . ALA A 1 192 ? 13.065 6.836 -25.639 1.00 87.44 192 ALA A CA 1
ATOM 1502 C C . ALA A 1 192 ? 14.088 7.433 -26.611 1.00 87.44 192 ALA A C 1
ATOM 1504 O O . ALA A 1 192 ? 13.836 7.522 -27.804 1.00 87.44 192 ALA A O 1
ATOM 1505 N N . THR A 1 193 ? 15.279 7.777 -26.116 1.00 86.88 193 THR A N 1
ATOM 1506 C CA . THR A 1 193 ? 16.344 8.370 -26.937 1.00 86.88 193 THR A CA 1
ATOM 1507 C C . THR A 1 193 ? 16.822 7.388 -28.009 1.00 86.88 193 THR A C 1
ATOM 1509 O O . THR A 1 193 ? 17.085 7.791 -29.138 1.00 86.88 193 THR A O 1
ATOM 1512 N N . LYS A 1 194 ? 16.917 6.088 -27.689 1.00 86.12 194 LYS A N 1
ATOM 1513 C CA . LYS A 1 194 ? 17.225 5.039 -28.675 1.00 86.12 194 LYS A CA 1
ATOM 1514 C C . LYS A 1 194 ? 16.131 4.946 -29.748 1.00 86.12 194 LYS A C 1
ATOM 1516 O O . LYS A 1 194 ? 16.469 4.849 -30.921 1.00 86.12 194 LYS A O 1
ATOM 1521 N N . ALA A 1 195 ? 14.854 5.025 -29.367 1.00 86.81 195 ALA A N 1
ATOM 1522 C CA . ALA A 1 195 ? 13.739 5.029 -30.313 1.00 86.81 195 ALA A CA 1
ATOM 1523 C C . ALA A 1 195 ? 13.754 6.273 -31.219 1.00 86.81 195 ALA A C 1
ATOM 1525 O O . ALA A 1 195 ? 13.660 6.125 -32.431 1.00 86.81 195 ALA A O 1
ATOM 1526 N N . MET A 1 196 ? 13.996 7.464 -30.660 1.00 87.94 196 MET A N 1
ATOM 1527 C CA . MET A 1 196 ? 14.119 8.722 -31.413 1.00 87.94 196 MET A CA 1
ATOM 1528 C C . MET A 1 196 ? 15.295 8.728 -32.401 1.00 87.94 196 MET A C 1
ATOM 1530 O O . MET A 1 196 ? 15.232 9.372 -33.442 1.00 87.94 196 MET A O 1
ATOM 1534 N N . ARG A 1 197 ? 16.390 8.021 -32.086 1.00 88.00 197 ARG A N 1
ATOM 1535 C CA . ARG A 1 197 ? 17.521 7.853 -33.016 1.00 88.00 197 ARG A CA 1
ATOM 1536 C C . ARG A 1 197 ? 17.169 6.972 -34.212 1.00 88.00 197 ARG A C 1
ATOM 1538 O O . ARG A 1 197 ? 17.724 7.186 -35.282 1.00 88.00 197 ARG A O 1
ATOM 1545 N N . ALA A 1 198 ? 16.312 5.973 -34.012 1.00 88.38 198 ALA A N 1
ATOM 1546 C CA . ALA A 1 198 ? 15.855 5.092 -35.081 1.00 88.38 198 ALA A CA 1
ATOM 1547 C C . ALA A 1 198 ? 14.762 5.755 -35.933 1.00 88.38 198 ALA A C 1
ATOM 1549 O O . ALA A 1 198 ? 14.811 5.675 -37.155 1.00 88.38 198 ALA A O 1
ATOM 1550 N N . ASP A 1 199 ? 13.812 6.434 -35.289 1.00 89.38 199 ASP A N 1
ATOM 1551 C CA . ASP A 1 199 ? 12.788 7.251 -35.934 1.00 89.38 199 ASP A CA 1
ATOM 1552 C C . ASP A 1 199 ? 12.648 8.587 -35.184 1.00 89.38 199 ASP A C 1
ATOM 1554 O O . ASP A 1 199 ? 12.135 8.604 -34.060 1.00 89.38 199 ASP A O 1
ATOM 1558 N N . PRO A 1 200 ? 13.044 9.723 -35.789 1.00 87.69 200 PRO A N 1
ATOM 1559 C CA . PRO A 1 200 ? 12.891 11.045 -35.185 1.00 87.69 200 PRO A CA 1
ATOM 1560 C C . PRO A 1 200 ? 11.452 11.399 -34.785 1.00 87.69 200 PRO A C 1
ATOM 1562 O O . PRO A 1 200 ? 11.256 12.263 -33.935 1.00 87.69 200 PRO A O 1
ATOM 1565 N N . ARG A 1 201 ? 10.436 10.745 -35.368 1.00 88.12 201 ARG A N 1
ATOM 1566 C CA . ARG A 1 201 ? 9.019 10.968 -35.034 1.00 88.12 201 ARG A CA 1
ATOM 1567 C C . ARG A 1 201 ? 8.559 10.204 -33.793 1.00 88.12 201 ARG A C 1
ATOM 1569 O O . ARG A 1 201 ? 7.460 10.466 -33.310 1.00 88.12 201 ARG A O 1
ATOM 1576 N N . ALA A 1 202 ? 9.375 9.295 -33.262 1.00 85.44 202 ALA A N 1
ATOM 1577 C CA . ALA A 1 202 ? 9.071 8.496 -32.075 1.00 85.44 202 ALA A CA 1
ATOM 1578 C C . ALA A 1 202 ? 9.335 9.243 -30.750 1.00 85.44 202 ALA A C 1
ATOM 1580 O O . ALA A 1 202 ? 9.643 8.621 -29.730 1.00 85.44 202 ALA A O 1
ATOM 1581 N N . GLU A 1 203 ? 9.253 10.576 -30.750 1.00 87.75 203 GLU A N 1
ATOM 1582 C CA . GLU A 1 203 ? 9.401 11.379 -29.538 1.00 87.75 203 GLU A CA 1
ATOM 1583 C C . GLU A 1 203 ? 8.209 11.148 -28.589 1.00 87.75 203 GLU A C 1
ATOM 1585 O O . GLU A 1 203 ? 7.058 11.361 -28.985 1.00 87.75 203 GLU A O 1
ATOM 1590 N N . PRO A 1 204 ? 8.451 10.719 -27.336 1.00 88.75 204 PRO A N 1
ATOM 1591 C CA . PRO A 1 204 ? 7.378 10.513 -26.376 1.00 88.75 204 PRO A CA 1
ATOM 1592 C C . PRO A 1 204 ? 6.829 11.848 -25.872 1.00 88.75 204 PRO A C 1
ATOM 1594 O O . PRO A 1 204 ? 7.560 12.817 -25.654 1.00 88.75 204 PRO A O 1
ATOM 1597 N N . ARG A 1 205 ? 5.531 11.876 -25.585 1.00 89.50 205 ARG A N 1
ATOM 1598 C CA . ARG A 1 205 ? 4.874 13.021 -24.954 1.00 89.50 205 ARG A CA 1
ATOM 1599 C C . ARG A 1 205 ? 5.331 13.190 -23.506 1.00 89.50 205 ARG A C 1
ATOM 1601 O O . ARG A 1 205 ? 5.819 12.264 -22.852 1.00 89.50 205 ARG A O 1
ATOM 1608 N N . TYR A 1 206 ? 5.119 14.389 -22.967 1.00 88.69 206 TYR A N 1
ATOM 1609 C CA . TYR A 1 206 ? 5.418 14.668 -21.565 1.00 88.69 206 TYR A CA 1
ATOM 1610 C C . TYR A 1 206 ? 4.637 13.730 -20.631 1.00 88.69 206 TYR A C 1
ATOM 1612 O O . TYR A 1 206 ? 3.414 13.641 -20.713 1.00 88.69 206 TYR A O 1
ATOM 1620 N N . ALA A 1 207 ? 5.359 13.055 -19.730 1.00 87.75 207 ALA A N 1
ATOM 1621 C CA . ALA A 1 207 ? 4.841 12.042 -18.809 1.00 87.75 207 ALA A CA 1
ATOM 1622 C C . ALA A 1 207 ? 4.208 10.813 -19.494 1.00 87.75 207 ALA A C 1
ATOM 1624 O O . ALA A 1 207 ? 3.442 10.079 -18.867 1.00 87.75 207 ALA A O 1
ATOM 1625 N N . GLU A 1 208 ? 4.562 10.534 -20.751 1.00 90.62 208 GLU A N 1
ATOM 1626 C CA . GLU A 1 208 ? 4.156 9.303 -21.425 1.00 90.62 208 GLU A CA 1
ATOM 1627 C C . GLU A 1 208 ? 4.830 8.078 -20.794 1.00 90.62 208 GLU A C 1
ATOM 1629 O O . GLU A 1 208 ? 6.006 8.106 -20.416 1.00 90.62 208 GLU A O 1
ATOM 1634 N N . ARG A 1 209 ? 4.073 6.983 -20.665 1.00 89.25 209 ARG A N 1
ATOM 1635 C CA . ARG A 1 209 ? 4.562 5.714 -20.124 1.00 89.25 209 ARG A CA 1
ATOM 1636 C C . ARG A 1 209 ? 5.126 4.840 -21.227 1.00 89.25 209 ARG A C 1
ATOM 1638 O O . ARG A 1 209 ? 4.377 4.288 -22.023 1.00 89.25 209 ARG A O 1
ATOM 1645 N N . ILE A 1 210 ? 6.439 4.646 -21.201 1.00 89.50 210 ILE A N 1
ATOM 1646 C CA . ILE A 1 210 ? 7.132 3.843 -22.206 1.00 89.50 210 ILE A CA 1
ATOM 1647 C C . ILE A 1 210 ? 7.340 2.423 -21.669 1.00 89.50 210 ILE A C 1
ATOM 1649 O O . ILE A 1 210 ? 7.966 2.268 -20.610 1.00 89.50 210 ILE A O 1
ATOM 1653 N N . PRO A 1 211 ? 6.836 1.388 -22.369 1.00 90.62 211 PRO A N 1
ATOM 1654 C CA . PRO A 1 211 ? 7.069 0.002 -22.005 1.00 90.62 211 PRO A CA 1
ATOM 1655 C C . PRO A 1 211 ? 8.483 -0.444 -22.395 1.00 90.62 211 PRO A C 1
ATOM 1657 O O . PRO A 1 211 ? 8.947 -0.212 -23.514 1.00 90.62 211 PRO A O 1
ATOM 1660 N N . TYR A 1 212 ? 9.162 -1.135 -21.488 1.00 88.44 212 TYR A N 1
ATOM 1661 C CA . TYR A 1 212 ? 10.478 -1.712 -21.733 1.00 88.44 212 TYR A CA 1
ATOM 1662 C C . TYR A 1 212 ? 10.652 -3.039 -20.999 1.00 88.44 212 TYR A C 1
ATOM 1664 O O . TYR A 1 212 ? 10.009 -3.308 -19.982 1.00 88.44 212 TYR A O 1
ATOM 1672 N N . VAL A 1 213 ? 11.560 -3.857 -21.516 1.00 88.00 213 VAL A N 1
ATOM 1673 C CA . VAL A 1 213 ? 12.032 -5.084 -20.872 1.00 88.00 213 VAL A CA 1
ATOM 1674 C C . VAL A 1 213 ? 13.516 -4.948 -20.558 1.00 88.00 213 VAL A C 1
ATOM 1676 O O . VAL A 1 213 ? 14.221 -4.138 -21.164 1.00 88.00 213 VAL A O 1
ATOM 1679 N N . VAL A 1 214 ? 13.987 -5.706 -19.575 1.00 86.06 214 VAL A N 1
ATOM 1680 C CA . VAL A 1 214 ? 15.407 -5.758 -19.218 1.00 86.06 214 VAL A CA 1
ATOM 1681 C C . VAL A 1 214 ? 15.982 -7.041 -19.796 1.00 86.06 214 VAL A C 1
ATOM 1683 O O . VAL A 1 214 ? 15.519 -8.125 -19.446 1.00 86.06 214 VAL A O 1
ATOM 1686 N N . ILE A 1 215 ? 16.974 -6.908 -20.673 1.00 84.56 215 ILE A N 1
ATOM 1687 C CA . ILE A 1 215 ? 17.680 -8.047 -21.267 1.00 84.56 215 ILE A CA 1
ATOM 1688 C C . ILE A 1 215 ? 18.953 -8.380 -20.489 1.00 84.56 215 ILE A C 1
ATOM 1690 O O . ILE A 1 215 ? 19.468 -7.557 -19.727 1.00 84.56 215 ILE A O 1
ATOM 1694 N N . HIS A 1 216 ? 19.454 -9.604 -20.663 1.00 80.81 216 HIS A N 1
ATOM 1695 C CA . HIS A 1 216 ? 20.754 -9.968 -20.116 1.00 80.81 216 HIS A CA 1
ATOM 1696 C C . HIS A 1 216 ? 21.859 -9.276 -20.926 1.00 80.81 216 HIS A C 1
ATOM 1698 O O . HIS A 1 216 ? 21.807 -9.238 -22.154 1.00 80.81 216 HIS A O 1
ATOM 1704 N N . GLY A 1 217 ? 22.843 -8.718 -20.227 1.00 78.38 217 GLY A N 1
ATOM 1705 C CA . GLY A 1 217 ? 24.033 -8.127 -20.833 1.00 78.38 217 GLY A CA 1
ATOM 1706 C C . GLY A 1 217 ? 25.247 -9.031 -20.739 1.00 78.38 217 GLY A C 1
ATOM 1707 O O . GLY A 1 217 ? 25.195 -10.115 -20.152 1.00 78.38 217 GLY A O 1
ATOM 1708 N N . GLU A 1 218 ? 26.358 -8.529 -21.268 1.00 81.56 218 GLU A N 1
ATOM 1709 C CA . GLU A 1 218 ? 27.683 -9.082 -21.007 1.00 81.56 218 GLU A CA 1
ATOM 1710 C C . GLU A 1 218 ? 28.044 -8.971 -19.511 1.00 81.56 218 GLU A C 1
ATOM 1712 O O . GLU A 1 218 ? 27.553 -8.070 -18.813 1.00 81.56 218 GLU A O 1
ATOM 1717 N N . PRO A 1 219 ? 28.901 -9.864 -18.984 1.00 75.88 219 PRO A N 1
ATOM 1718 C CA . PRO A 1 219 ? 29.372 -9.781 -17.605 1.00 75.88 219 PRO A CA 1
ATOM 1719 C C . PRO A 1 219 ? 29.988 -8.402 -17.304 1.00 75.88 219 PRO A C 1
ATOM 1721 O O . PRO A 1 219 ? 30.956 -7.995 -17.935 1.00 75.88 219 PRO A O 1
ATOM 1724 N N . GLY A 1 220 ? 29.422 -7.672 -16.337 1.00 75.81 220 GLY A N 1
ATOM 1725 C CA . GLY A 1 220 ? 29.858 -6.314 -15.970 1.00 75.81 220 GLY A CA 1
ATOM 1726 C C . GLY A 1 220 ? 29.047 -5.173 -16.598 1.00 75.81 220 GLY A C 1
ATOM 1727 O O . GLY A 1 220 ? 29.246 -4.012 -16.234 1.00 75.81 220 GLY A O 1
ATOM 1728 N N . ALA A 1 221 ? 28.089 -5.475 -17.480 1.00 77.19 221 ALA A N 1
ATOM 1729 C CA . ALA A 1 221 ? 27.197 -4.471 -18.047 1.00 77.19 221 ALA A CA 1
ATOM 1730 C C . ALA A 1 221 ? 26.295 -3.826 -16.977 1.00 77.19 221 ALA A C 1
ATOM 1732 O O . ALA A 1 221 ? 25.762 -4.482 -16.077 1.00 77.19 221 ALA A O 1
ATOM 1733 N N . ARG A 1 222 ? 26.091 -2.508 -17.080 1.00 77.94 222 ARG A N 1
ATOM 1734 C CA . ARG A 1 222 ? 25.251 -1.762 -16.135 1.00 77.94 222 ARG A CA 1
ATOM 1735 C C . ARG A 1 222 ? 23.776 -1.976 -16.462 1.00 77.94 222 ARG A C 1
ATOM 1737 O O . ARG A 1 222 ? 23.362 -1.826 -17.608 1.00 77.94 222 ARG A O 1
ATOM 1744 N N . LEU A 1 223 ? 22.953 -2.182 -15.432 1.00 76.31 223 LEU A N 1
ATOM 1745 C CA . LEU A 1 223 ? 21.499 -2.363 -15.567 1.00 76.31 223 LEU A CA 1
ATOM 1746 C C . LEU A 1 223 ? 20.798 -1.218 -16.322 1.00 76.31 223 LEU A C 1
ATOM 1748 O O . LEU A 1 223 ? 19.759 -1.436 -16.930 1.00 76.31 223 LEU A O 1
ATOM 1752 N N . ILE A 1 224 ? 21.357 -0.008 -16.275 1.00 77.00 224 ILE A N 1
ATOM 1753 C CA . ILE A 1 224 ? 20.833 1.187 -16.948 1.00 77.00 224 ILE A CA 1
ATOM 1754 C C . ILE A 1 224 ? 20.941 1.121 -18.480 1.00 77.00 224 ILE A C 1
ATOM 1756 O O . ILE A 1 224 ? 20.146 1.756 -19.166 1.00 77.00 224 ILE A O 1
ATOM 1760 N N . ASP A 1 225 ? 21.875 0.326 -19.013 1.00 74.81 225 ASP A N 1
ATOM 1761 C CA . ASP A 1 225 ? 22.140 0.219 -20.454 1.00 74.81 225 ASP A CA 1
ATOM 1762 C C . ASP A 1 225 ? 21.381 -0.952 -21.111 1.00 74.81 225 ASP A C 1
ATOM 1764 O O . ASP A 1 225 ? 21.137 -0.942 -22.321 1.00 74.81 225 ASP A O 1
ATOM 1768 N N . MET A 1 226 ? 20.961 -1.920 -20.289 1.00 77.06 226 MET A N 1
ATOM 1769 C CA . MET A 1 226 ? 20.184 -3.119 -20.638 1.00 77.06 226 MET A CA 1
ATOM 1770 C C . MET A 1 226 ? 18.696 -2.935 -20.997 1.00 77.06 226 MET A C 1
ATOM 1772 O O . MET A 1 226 ? 18.118 -3.869 -21.545 1.00 77.06 226 MET A O 1
ATOM 1776 N N . PRO A 1 227 ? 18.005 -1.821 -20.695 1.00 78.62 227 PRO A N 1
ATOM 1777 C CA . PRO A 1 227 ? 16.613 -1.655 -21.080 1.00 78.62 227 PRO A CA 1
ATOM 1778 C C . PRO A 1 227 ? 16.473 -1.627 -22.602 1.00 78.62 227 PRO A C 1
ATOM 1780 O O . PRO A 1 227 ? 17.158 -0.861 -23.293 1.00 78.62 227 PRO A O 1
ATOM 1783 N N . GLN A 1 228 ? 15.533 -2.416 -23.112 1.00 79.06 228 GLN A N 1
ATOM 1784 C CA . GLN A 1 228 ? 15.167 -2.436 -24.520 1.00 79.06 228 GLN A CA 1
ATOM 1785 C C . GLN A 1 228 ? 13.670 -2.181 -24.674 1.00 79.06 228 GLN A C 1
ATOM 1787 O O . GLN A 1 228 ? 12.846 -2.696 -23.913 1.00 79.06 228 GLN A O 1
ATOM 1792 N N . GLY A 1 229 ? 13.318 -1.345 -25.653 1.00 79.25 229 GLY A N 1
ATOM 1793 C CA . GLY A 1 229 ? 11.922 -1.084 -25.987 1.00 79.25 229 GLY A CA 1
ATOM 1794 C C . GLY A 1 229 ? 11.242 -2.364 -26.462 1.00 79.25 229 GLY A C 1
ATOM 1795 O O . GLY A 1 229 ? 11.843 -3.151 -27.195 1.00 79.25 229 GLY A O 1
ATOM 1796 N N . LEU A 1 230 ? 9.985 -2.557 -26.060 1.00 79.25 230 LEU A N 1
ATOM 1797 C CA . LEU A 1 230 ? 9.237 -3.785 -26.346 1.00 79.25 230 LEU A CA 1
ATOM 1798 C C . LEU A 1 230 ? 9.169 -4.094 -27.852 1.00 79.25 230 LEU A C 1
ATOM 1800 O O . LEU A 1 230 ? 9.321 -5.243 -28.251 1.00 79.25 230 LEU A O 1
ATOM 1804 N N . TRP A 1 231 ? 9.003 -3.064 -28.685 1.00 74.69 231 TRP A N 1
ATOM 1805 C CA . TRP A 1 231 ? 8.926 -3.207 -30.141 1.00 74.69 231 TRP A CA 1
ATOM 1806 C C . TRP A 1 231 ? 10.242 -3.717 -30.750 1.00 74.69 231 TRP A C 1
ATOM 1808 O O . TRP A 1 231 ? 10.246 -4.696 -31.491 1.00 74.69 231 TRP A O 1
ATOM 1818 N N . PHE A 1 232 ? 11.374 -3.130 -30.348 1.00 73.19 232 PHE A N 1
ATOM 1819 C CA . PHE A 1 232 ? 12.703 -3.584 -30.772 1.00 73.19 232 PHE A CA 1
ATOM 1820 C C . PHE A 1 232 ? 13.022 -4.997 -30.280 1.00 73.19 232 PHE A C 1
ATOM 1822 O O . PHE A 1 232 ? 13.621 -5.778 -31.014 1.00 73.19 232 PHE A O 1
ATOM 1829 N N . PHE A 1 233 ? 12.616 -5.328 -29.053 1.00 77.12 233 PHE A N 1
ATOM 1830 C CA . PHE A 1 233 ? 12.814 -6.661 -28.492 1.00 77.12 233 PHE A CA 1
ATOM 1831 C C . PHE A 1 233 ? 12.023 -7.725 -29.266 1.00 77.12 233 PHE A C 1
ATOM 1833 O O . PHE A 1 233 ? 12.577 -8.754 -29.646 1.00 77.12 233 PHE A O 1
ATOM 1840 N N . LEU A 1 234 ? 10.742 -7.467 -29.548 1.00 76.00 234 LEU A N 1
ATOM 1841 C CA . LEU A 1 234 ? 9.900 -8.402 -30.293 1.00 76.00 234 LEU A CA 1
ATOM 1842 C C . LEU A 1 234 ? 10.435 -8.637 -31.707 1.00 76.00 234 LEU A C 1
ATOM 1844 O O . LEU A 1 234 ? 10.534 -9.787 -32.113 1.00 76.00 234 LEU A O 1
ATOM 1848 N N . ILE A 1 235 ? 10.850 -7.593 -32.428 1.00 72.62 235 ILE A N 1
ATOM 1849 C CA . ILE A 1 235 ? 11.412 -7.748 -33.779 1.00 72.62 235 ILE A CA 1
ATOM 1850 C C . ILE A 1 235 ? 12.689 -8.598 -33.750 1.00 72.62 235 ILE A C 1
ATOM 1852 O O . ILE A 1 235 ? 12.800 -9.544 -34.524 1.00 72.62 235 ILE A O 1
ATOM 1856 N N . ALA A 1 236 ? 13.612 -8.332 -32.822 1.00 66.50 236 ALA A N 1
ATOM 1857 C CA . ALA A 1 236 ? 14.868 -9.077 -32.725 1.00 66.50 236 ALA A CA 1
ATOM 1858 C C . ALA A 1 236 ? 14.673 -10.572 -32.394 1.00 66.50 236 ALA A C 1
ATOM 1860 O O . ALA A 1 236 ? 15.436 -11.408 -32.868 1.00 66.50 236 ALA A O 1
ATOM 1861 N N . HIS A 1 237 ? 13.650 -10.919 -31.604 1.00 62.12 237 HIS A N 1
ATOM 1862 C CA . HIS A 1 237 ? 13.398 -12.302 -31.180 1.00 62.12 237 HIS A CA 1
ATOM 1863 C C . HIS A 1 237 ? 12.378 -13.064 -32.045 1.00 62.12 237 HIS A C 1
ATOM 1865 O O . HIS A 1 237 ? 12.398 -14.293 -32.039 1.00 62.12 237 HIS A O 1
ATOM 1871 N N . HIS A 1 238 ? 11.500 -12.381 -32.792 1.00 52.03 238 HIS A N 1
ATOM 1872 C CA . HIS A 1 238 ? 10.584 -13.016 -33.757 1.00 52.03 238 HIS A CA 1
ATOM 1873 C C . HIS A 1 238 ? 11.181 -13.154 -35.165 1.00 52.03 238 HIS A C 1
ATOM 1875 O O . HIS A 1 238 ? 10.730 -14.006 -35.925 1.00 52.03 238 HIS A O 1
ATOM 1881 N N . PHE A 1 239 ? 12.234 -12.397 -35.496 1.00 38.56 239 PHE A N 1
ATOM 1882 C CA . PHE A 1 239 ? 13.004 -12.552 -36.734 1.00 38.56 239 PHE A CA 1
ATOM 1883 C C . PHE A 1 239 ? 14.423 -13.123 -36.499 1.00 38.56 239 PHE A C 1
ATOM 1885 O O . PHE A 1 239 ? 15.403 -12.446 -36.801 1.00 38.56 239 PHE A O 1
ATOM 1892 N N . PRO A 1 240 ? 14.612 -14.386 -36.055 1.00 35.56 240 PRO A N 1
ATOM 1893 C CA . PRO A 1 240 ? 15.922 -15.031 -36.170 1.00 35.56 240 PRO A CA 1
ATOM 1894 C C . PRO A 1 240 ? 16.241 -15.534 -37.593 1.00 35.56 240 PRO A C 1
ATOM 1896 O O . PRO A 1 240 ? 17.283 -16.154 -37.779 1.00 35.56 240 PRO A O 1
ATOM 1899 N N . LEU A 1 241 ? 15.373 -15.328 -38.600 1.00 32.16 241 LEU A N 1
ATOM 1900 C CA . LEU A 1 241 ? 15.489 -16.001 -39.909 1.00 32.16 241 LEU A CA 1
ATOM 1901 C C . LEU A 1 241 ? 15.777 -15.122 -41.136 1.00 32.16 241 LEU A C 1
ATOM 1903 O O . LEU A 1 241 ? 15.840 -15.663 -42.232 1.00 32.16 241 LEU A O 1
ATOM 1907 N N . TYR A 1 242 ? 16.017 -13.816 -41.003 1.00 30.89 242 TYR A N 1
ATOM 1908 C CA . TYR A 1 242 ? 16.400 -12.988 -42.160 1.00 30.89 242 TYR A CA 1
ATOM 1909 C C . TYR A 1 242 ? 17.429 -11.915 -41.792 1.00 30.89 242 TYR A C 1
ATOM 1911 O O . TYR A 1 242 ? 17.158 -10.723 -41.867 1.00 30.89 242 TYR A O 1
ATOM 1919 N N . HIS A 1 243 ? 18.632 -12.337 -41.395 1.00 31.05 243 HIS A N 1
ATOM 1920 C CA . HIS A 1 243 ? 19.838 -11.544 -41.668 1.00 31.05 243 HIS A CA 1
ATOM 1921 C C . HIS A 1 243 ? 21.112 -12.407 -41.704 1.00 31.05 243 HIS A C 1
ATOM 1923 O O . HIS A 1 243 ? 22.142 -12.077 -41.127 1.00 31.05 243 HIS A O 1
ATOM 1929 N N . SER A 1 244 ? 21.068 -13.523 -42.432 1.00 31.36 244 SER A N 1
ATOM 1930 C CA . SER A 1 244 ? 22.258 -13.994 -43.141 1.00 31.36 244 SER A CA 1
ATOM 1931 C C . SER A 1 244 ? 22.118 -13.515 -44.573 1.00 31.36 244 SER A C 1
ATOM 1933 O O . SER A 1 244 ? 21.377 -14.136 -45.311 1.00 31.36 244 SER A O 1
ATOM 1935 N N . PHE A 1 245 ? 22.752 -12.398 -44.934 1.00 27.42 245 PHE A N 1
ATOM 1936 C CA . PHE A 1 245 ? 23.374 -12.191 -46.248 1.00 27.42 245 PHE A CA 1
ATOM 1937 C C . PHE A 1 245 ? 24.161 -10.870 -46.268 1.00 27.42 245 PHE A C 1
ATOM 1939 O O . PHE A 1 245 ? 23.625 -9.813 -45.956 1.00 27.42 245 PHE A O 1
ATOM 1946 N N . SER A 1 246 ? 25.433 -11.009 -46.667 1.00 25.08 246 SER A N 1
ATOM 1947 C CA . SER A 1 246 ? 26.405 -10.016 -47.163 1.00 25.08 246 SER A CA 1
ATOM 1948 C C . SER A 1 246 ? 26.667 -8.767 -46.304 1.00 25.08 246 SER A C 1
ATOM 1950 O O . SER A 1 246 ? 25.789 -7.943 -46.121 1.00 25.08 246 SER A O 1
ATOM 1952 N N . SER A 1 247 ? 27.878 -8.507 -45.812 1.00 26.00 247 SER A N 1
ATOM 1953 C CA . SER A 1 247 ? 29.130 -8.570 -46.570 1.00 26.00 247 SER A CA 1
ATOM 1954 C C . SER A 1 247 ? 30.358 -8.766 -45.676 1.00 26.00 247 SER A C 1
ATOM 1956 O O . SER A 1 247 ? 30.592 -8.008 -44.736 1.00 26.00 247 SER A O 1
ATOM 1958 N N . LEU A 1 248 ? 31.182 -9.742 -46.069 1.00 28.28 248 LEU A N 1
ATOM 1959 C CA . LEU A 1 248 ? 32.631 -9.743 -45.884 1.00 28.28 248 LEU A CA 1
ATOM 1960 C C . LEU A 1 248 ? 33.220 -8.358 -46.205 1.00 28.28 248 LEU A C 1
ATOM 1962 O O . LEU A 1 248 ? 33.021 -7.840 -47.300 1.00 28.28 248 LEU A O 1
ATOM 1966 N N . SER A 1 249 ? 34.039 -7.840 -45.297 1.00 25.72 249 SER A N 1
ATOM 1967 C CA . SER A 1 249 ? 35.169 -6.974 -45.627 1.00 25.72 249 SER A CA 1
ATOM 1968 C C . SER A 1 249 ? 36.230 -7.176 -44.556 1.00 25.72 249 SER A C 1
ATOM 1970 O O . SER A 1 249 ? 36.036 -6.818 -43.396 1.00 25.72 249 SER A O 1
ATOM 1972 N N . LEU A 1 250 ? 37.335 -7.796 -44.966 1.00 26.17 250 LEU A N 1
ATOM 1973 C CA . LEU A 1 250 ? 38.557 -7.950 -44.193 1.00 26.17 250 LEU A CA 1
ATOM 1974 C C . LEU A 1 250 ? 39.087 -6.586 -43.721 1.00 26.17 250 LEU A C 1
ATOM 1976 O O . LEU A 1 250 ? 39.182 -5.656 -44.517 1.00 26.17 250 LEU A O 1
ATOM 1980 N N . SER A 1 251 ? 39.627 -6.535 -42.505 1.00 24.31 251 SER A N 1
ATOM 1981 C CA . SER A 1 251 ? 40.996 -6.040 -42.347 1.00 24.31 251 SER A CA 1
ATOM 1982 C C . SER A 1 251 ? 41.719 -6.830 -41.255 1.00 24.31 251 SER A C 1
ATOM 1984 O O . SER A 1 251 ? 41.323 -6.882 -40.094 1.00 24.31 251 SER A O 1
ATOM 1986 N N . LEU A 1 252 ? 42.778 -7.518 -41.686 1.00 24.80 252 LEU A N 1
ATOM 1987 C CA . LEU A 1 252 ? 43.861 -7.977 -40.830 1.00 24.80 252 LEU A CA 1
ATOM 1988 C C . LEU A 1 252 ? 44.611 -6.749 -40.303 1.00 24.80 252 LEU A C 1
ATOM 1990 O O . LEU A 1 252 ? 45.016 -5.898 -41.093 1.00 24.80 252 LEU A O 1
ATOM 1994 N N . SER A 1 253 ? 44.952 -6.751 -39.018 1.00 25.25 253 SER A N 1
ATOM 1995 C CA . SER A 1 253 ? 46.229 -6.188 -38.578 1.00 25.25 253 SER A CA 1
ATOM 1996 C C . SER A 1 253 ? 46.734 -6.923 -37.340 1.00 25.25 253 SER A C 1
ATOM 1998 O O . SER A 1 253 ? 46.110 -6.895 -36.281 1.00 25.25 253 SER A O 1
ATOM 2000 N N . ASN A 1 254 ? 47.872 -7.590 -37.534 1.00 24.62 254 ASN A N 1
ATOM 2001 C CA . ASN A 1 254 ? 48.745 -8.195 -36.534 1.00 24.62 254 ASN A CA 1
ATOM 2002 C C . ASN A 1 254 ? 49.066 -7.251 -35.366 1.00 24.62 254 ASN A C 1
ATOM 2004 O O . ASN A 1 254 ? 49.266 -6.057 -35.573 1.00 24.62 254 ASN A O 1
ATOM 2008 N N . GLY A 1 255 ? 49.257 -7.823 -34.174 1.00 25.53 255 GLY A N 1
ATOM 2009 C CA . GLY A 1 255 ? 49.800 -7.099 -33.023 1.00 25.53 255 GLY A CA 1
ATOM 2010 C C . GLY A 1 255 ? 49.983 -7.965 -31.776 1.00 25.53 255 GLY A C 1
ATOM 2011 O O . GLY A 1 255 ? 49.213 -7.852 -30.836 1.00 25.53 255 GLY A O 1
ATOM 2012 N N . THR A 1 256 ? 50.977 -8.857 -31.816 1.00 27.56 256 THR A N 1
ATOM 2013 C CA . THR A 1 256 ? 51.865 -9.280 -30.707 1.00 27.56 256 THR A CA 1
ATOM 2014 C C . THR A 1 256 ? 51.371 -9.193 -29.248 1.00 27.56 256 THR A C 1
ATOM 2016 O O . THR A 1 256 ? 51.291 -8.112 -28.669 1.00 27.56 256 THR A O 1
ATOM 2019 N N . ASN A 1 257 ? 51.241 -10.361 -28.604 1.00 29.31 257 ASN A N 1
ATOM 2020 C CA . ASN A 1 257 ? 51.344 -10.525 -27.145 1.00 29.31 257 ASN A CA 1
ATOM 2021 C C . ASN A 1 257 ? 52.780 -10.241 -26.661 1.00 29.31 257 ASN A C 1
ATOM 2023 O O . ASN A 1 257 ? 53.736 -10.575 -27.368 1.00 29.31 257 ASN A O 1
ATOM 2027 N N . PRO A 1 258 ? 52.946 -9.781 -25.409 1.00 31.45 258 PRO A N 1
ATOM 2028 C CA . PRO A 1 258 ? 53.781 -10.570 -24.504 1.00 31.45 258 PRO A CA 1
ATOM 2029 C C . PRO A 1 258 ? 53.205 -10.738 -23.083 1.00 31.45 258 PRO A C 1
ATOM 2031 O O . PRO A 1 258 ? 52.429 -9.936 -22.576 1.00 31.45 258 PRO A O 1
ATOM 2034 N N . PHE A 1 259 ? 53.636 -11.845 -22.478 1.00 25.50 259 PHE A N 1
ATOM 2035 C CA . PHE A 1 259 ? 53.462 -12.337 -21.108 1.00 25.50 259 PHE A CA 1
ATOM 2036 C C . PHE A 1 259 ? 53.419 -11.287 -19.974 1.00 25.50 259 PHE A C 1
ATOM 2038 O O . PHE A 1 259 ? 54.259 -10.395 -19.930 1.00 25.50 259 PHE A O 1
ATOM 2045 N N . SER A 1 260 ? 52.602 -11.532 -18.935 1.00 26.95 260 SER A N 1
ATOM 2046 C CA . SER A 1 260 ? 53.119 -11.763 -17.565 1.00 26.95 260 SER A CA 1
ATOM 2047 C C . SER A 1 260 ? 52.057 -12.250 -16.550 1.00 26.95 260 SER A C 1
ATOM 2049 O O . SER A 1 260 ? 50.939 -11.755 -16.485 1.00 26.95 260 SER A O 1
ATOM 2051 N N . SER A 1 261 ? 52.479 -13.282 -15.808 1.00 27.55 261 SER A N 1
ATOM 2052 C CA . SER A 1 261 ? 52.197 -13.707 -14.420 1.00 27.55 261 SER A CA 1
ATOM 2053 C C . SER A 1 261 ? 50.819 -13.546 -13.752 1.00 27.55 261 SER A C 1
ATOM 2055 O O . SER A 1 261 ? 50.304 -12.458 -13.530 1.00 27.55 261 SER A O 1
ATOM 2057 N N . SER A 1 262 ? 50.359 -14.693 -13.251 1.00 28.80 262 SER A N 1
ATOM 2058 C CA . SER A 1 262 ? 49.322 -14.951 -12.251 1.00 28.80 262 SER A CA 1
ATOM 2059 C C . SER A 1 262 ? 49.542 -14.297 -10.876 1.00 28.80 262 SER A C 1
ATOM 2061 O O . SER A 1 262 ? 50.602 -14.478 -10.275 1.00 28.80 262 SER A O 1
ATOM 2063 N N . SER A 1 263 ? 48.474 -13.746 -10.295 1.00 28.69 263 SER A N 1
ATOM 2064 C CA . SER A 1 263 ? 48.159 -13.888 -8.866 1.00 28.69 263 SER A CA 1
ATOM 2065 C C . SER A 1 263 ? 46.639 -13.945 -8.682 1.00 28.69 263 SER A C 1
ATOM 2067 O O . SER A 1 263 ? 45.878 -13.189 -9.280 1.00 28.69 263 SER A O 1
ATOM 2069 N N . SER A 1 264 ? 46.200 -14.942 -7.922 1.00 34.34 264 SER A N 1
ATOM 2070 C CA . SER A 1 264 ? 44.812 -15.320 -7.685 1.00 34.34 264 SER A CA 1
ATOM 2071 C C . SER A 1 264 ? 44.281 -14.661 -6.414 1.00 34.34 264 SER A C 1
ATOM 2073 O O . SER A 1 264 ? 44.693 -15.057 -5.328 1.00 34.34 264 SER A O 1
ATOM 2075 N N . ASP A 1 265 ? 43.320 -13.750 -6.549 1.00 33.38 265 ASP A N 1
ATOM 2076 C CA . ASP A 1 265 ? 42.417 -13.358 -5.463 1.00 33.38 265 ASP A CA 1
ATOM 2077 C C . ASP A 1 265 ? 40.966 -13.601 -5.913 1.00 33.38 265 ASP A C 1
ATOM 2079 O O . ASP A 1 265 ? 40.620 -13.294 -7.061 1.00 33.38 265 ASP A O 1
ATOM 2083 N N . PRO A 1 266 ? 40.097 -14.182 -5.064 1.00 39.44 266 PRO A N 1
ATOM 2084 C CA . PRO A 1 266 ? 38.711 -14.430 -5.431 1.00 39.44 266 PRO A CA 1
ATOM 2085 C C . PRO A 1 266 ? 37.944 -13.098 -5.526 1.00 39.44 266 PRO A C 1
ATOM 2087 O O . PRO A 1 266 ? 38.139 -12.211 -4.690 1.00 39.44 266 PRO A O 1
ATOM 2090 N N . PRO A 1 267 ? 37.043 -12.931 -6.512 1.00 40.84 267 PRO A N 1
ATOM 2091 C CA . PRO A 1 267 ? 36.284 -11.697 -6.649 1.00 40.84 267 PRO A CA 1
ATOM 2092 C C . PRO A 1 267 ? 35.337 -11.512 -5.449 1.00 40.84 267 PRO A C 1
ATOM 2094 O O . PRO A 1 267 ? 34.722 -12.482 -4.992 1.00 40.84 267 PRO A O 1
ATOM 2097 N N . PRO A 1 268 ? 35.177 -10.278 -4.933 1.00 41.66 268 PRO A N 1
ATOM 2098 C CA . PRO A 1 268 ? 34.267 -10.009 -3.829 1.00 41.66 268 PRO A CA 1
ATOM 2099 C C . PRO A 1 268 ? 32.814 -10.301 -4.240 1.00 41.66 268 PRO A C 1
ATOM 2101 O O . PRO A 1 268 ? 32.445 -10.101 -5.403 1.00 41.66 268 PRO A O 1
ATOM 2104 N N . PRO A 1 269 ? 31.958 -10.748 -3.302 1.00 41.88 269 PRO A N 1
ATOM 2105 C CA . PRO A 1 269 ? 30.586 -11.123 -3.617 1.00 41.88 269 PRO A CA 1
ATOM 2106 C C . PRO A 1 269 ? 29.801 -9.928 -4.188 1.00 41.88 269 PRO A C 1
ATOM 2108 O O . PRO A 1 269 ? 29.961 -8.796 -3.714 1.00 41.88 269 PRO A O 1
ATOM 2111 N N . PRO A 1 270 ? 28.927 -10.149 -5.189 1.00 42.56 270 PRO A N 1
ATOM 2112 C CA . PRO A 1 270 ? 28.194 -9.069 -5.834 1.00 42.56 270 PRO A CA 1
ATOM 2113 C C . PRO A 1 270 ? 27.275 -8.364 -4.829 1.00 42.56 270 PRO A C 1
ATOM 2115 O O . PRO A 1 270 ? 26.481 -8.996 -4.126 1.00 42.56 270 PRO A O 1
ATOM 2118 N N . LYS A 1 271 ? 27.364 -7.029 -4.769 1.00 41.78 271 LYS A N 1
ATOM 2119 C CA . LYS A 1 271 ? 26.479 -6.197 -3.943 1.00 41.78 271 LYS A CA 1
ATOM 2120 C C . LYS A 1 271 ? 25.031 -6.390 -4.405 1.00 41.78 271 LYS A C 1
ATOM 2122 O O . LYS A 1 271 ? 24.690 -6.091 -5.550 1.00 41.78 271 LYS A O 1
ATOM 2127 N N . ARG A 1 272 ? 24.188 -6.908 -3.505 1.00 38.91 272 ARG A N 1
ATOM 2128 C CA . ARG A 1 272 ? 22.769 -7.206 -3.758 1.00 38.91 272 ARG A CA 1
ATOM 2129 C C . ARG A 1 272 ? 22.027 -5.943 -4.201 1.00 38.91 272 ARG A C 1
ATOM 2131 O O . ARG A 1 272 ? 22.146 -4.887 -3.583 1.00 38.91 272 ARG A O 1
ATOM 2138 N N . SER A 1 273 ? 21.253 -6.055 -5.277 1.00 45.53 273 SER A N 1
ATOM 2139 C CA . SER A 1 273 ? 20.407 -4.972 -5.778 1.00 45.53 273 SER A CA 1
ATOM 2140 C C . SER A 1 273 ? 19.263 -4.659 -4.799 1.00 45.53 273 SER A C 1
ATOM 2142 O O . SER A 1 273 ? 18.796 -5.524 -4.061 1.00 45.53 273 SER A O 1
ATOM 2144 N N . SER A 1 274 ? 18.784 -3.412 -4.815 1.00 50.84 274 SER A N 1
ATOM 2145 C CA . SER A 1 274 ? 17.720 -2.867 -3.945 1.00 50.84 274 SER A CA 1
ATOM 2146 C C . SER A 1 274 ? 16.463 -3.752 -3.816 1.00 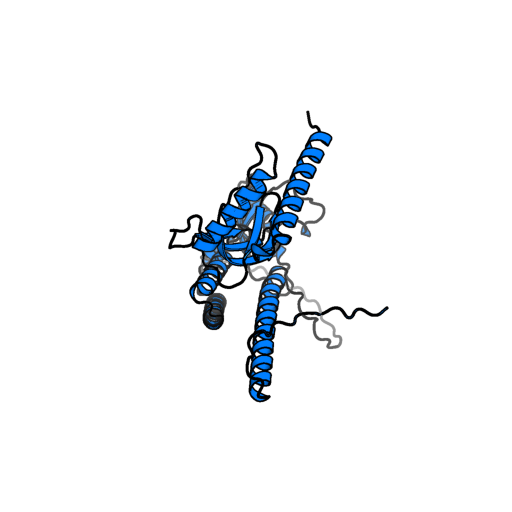50.84 274 SER A C 1
ATOM 2148 O O . SER A 1 274 ? 15.875 -3.830 -2.742 1.00 50.84 274 SER A O 1
ATOM 2150 N N . LEU A 1 275 ? 16.073 -4.476 -4.871 1.00 41.34 275 LEU A N 1
ATOM 2151 C CA . LEU A 1 275 ? 14.930 -5.402 -4.840 1.00 41.34 275 LEU A CA 1
ATOM 2152 C C . LEU A 1 275 ? 15.263 -6.741 -4.165 1.00 41.34 275 LEU A C 1
ATOM 2154 O O . LEU A 1 275 ? 14.445 -7.261 -3.413 1.00 41.34 275 LEU A O 1
ATOM 2158 N N . SER A 1 276 ? 16.478 -7.264 -4.366 1.00 40.88 276 SER A N 1
ATOM 2159 C CA . SER A 1 276 ? 16.976 -8.447 -3.649 1.00 40.88 276 SER A CA 1
ATOM 2160 C C . SER A 1 276 ? 17.116 -8.168 -2.151 1.00 40.88 276 SER A C 1
ATOM 2162 O O . SER A 1 276 ? 16.750 -9.021 -1.351 1.00 40.88 276 SER A O 1
ATOM 2164 N N . ALA A 1 277 ? 17.558 -6.960 -1.782 1.00 44.19 277 ALA A N 1
ATOM 2165 C CA . ALA A 1 277 ? 17.668 -6.518 -0.392 1.00 44.19 277 ALA A CA 1
ATOM 2166 C C . ALA A 1 277 ? 16.300 -6.326 0.298 1.00 44.19 277 ALA A C 1
ATOM 2168 O O . ALA A 1 277 ? 16.162 -6.568 1.494 1.00 44.19 277 ALA A O 1
ATOM 2169 N N . ARG A 1 278 ? 15.271 -5.901 -0.448 1.00 44.22 278 ARG A N 1
ATOM 2170 C CA . ARG A 1 278 ? 13.908 -5.711 0.084 1.00 44.22 278 ARG A CA 1
ATOM 2171 C C . ARG A 1 278 ? 13.139 -7.018 0.218 1.00 44.22 278 ARG A C 1
ATOM 2173 O O . ARG A 1 278 ? 12.461 -7.213 1.219 1.00 44.22 278 ARG A O 1
ATOM 2180 N N . LEU A 1 279 ? 13.293 -7.931 -0.741 1.00 38.78 279 LEU A N 1
ATOM 2181 C CA . LEU A 1 279 ? 12.753 -9.283 -0.613 1.00 38.78 279 LEU A CA 1
ATOM 2182 C C . LEU A 1 279 ? 13.466 -10.048 0.506 1.00 38.78 279 LEU A C 1
ATOM 2184 O O . LEU A 1 279 ? 12.792 -10.678 1.312 1.00 38.78 279 LEU A O 1
ATOM 2188 N N . SER A 1 280 ? 14.796 -9.927 0.636 1.00 48.91 280 SER A N 1
ATOM 2189 C CA . SER A 1 280 ? 15.518 -10.553 1.751 1.00 48.91 280 SER A CA 1
ATOM 2190 C C . SER A 1 280 ? 15.088 -10.018 3.114 1.00 48.91 280 SER A C 1
ATOM 2192 O O . SER A 1 280 ? 15.035 -10.798 4.044 1.00 48.91 280 SER A O 1
ATOM 2194 N N . PHE A 1 281 ? 14.710 -8.741 3.241 1.00 47.84 281 PHE A N 1
ATOM 2195 C CA . PHE A 1 281 ? 14.198 -8.201 4.507 1.00 47.84 281 PHE A CA 1
ATOM 2196 C C . PHE A 1 281 ? 12.875 -8.850 4.940 1.00 47.84 281 PHE A C 1
ATOM 2198 O O . PHE A 1 281 ? 12.686 -9.151 6.115 1.00 47.84 281 PHE A O 1
ATOM 2205 N N . VAL A 1 282 ? 11.964 -9.096 3.993 1.00 47.41 282 VAL A N 1
ATOM 2206 C CA . VAL A 1 282 ? 10.707 -9.807 4.276 1.00 47.41 282 VAL A CA 1
ATOM 2207 C C . VAL A 1 282 ? 10.991 -11.261 4.663 1.00 47.41 282 VAL A C 1
ATOM 2209 O O . VAL A 1 282 ? 10.389 -11.763 5.606 1.00 47.41 282 VAL A O 1
ATOM 2212 N N . PHE A 1 283 ? 11.947 -11.919 4.002 1.00 49.56 283 PHE A N 1
ATOM 2213 C CA . PHE A 1 283 ? 12.355 -13.281 4.362 1.00 49.56 283 PHE A CA 1
ATOM 2214 C C . PHE A 1 283 ? 13.090 -13.350 5.710 1.00 49.56 283 PHE A C 1
ATOM 2216 O O . PHE A 1 283 ? 12.787 -14.234 6.500 1.00 49.56 283 PHE A O 1
ATOM 2223 N N . ASP A 1 284 ? 13.947 -12.380 6.037 1.00 55.47 284 ASP A N 1
ATOM 2224 C CA . ASP A 1 284 ? 14.608 -12.283 7.345 1.00 55.47 284 ASP A CA 1
ATOM 2225 C C . ASP A 1 284 ? 13.582 -12.060 8.469 1.00 55.47 284 ASP A C 1
ATOM 2227 O O . ASP A 1 284 ? 13.721 -12.607 9.564 1.00 55.47 284 ASP A O 1
ATOM 2231 N N . GLN A 1 285 ? 12.520 -11.287 8.212 1.00 54.78 285 GLN A N 1
ATOM 2232 C CA . GLN A 1 285 ? 11.401 -11.113 9.145 1.00 54.78 285 GLN A CA 1
ATOM 2233 C C . GLN A 1 285 ? 10.632 -12.425 9.352 1.00 54.78 285 GLN A C 1
ATOM 2235 O O . GLN A 1 285 ? 10.331 -12.772 10.492 1.00 54.78 285 GLN A O 1
ATOM 2240 N N . ILE A 1 286 ? 10.358 -13.177 8.280 1.00 55.75 286 ILE A N 1
ATOM 2241 C CA . ILE A 1 286 ? 9.685 -14.484 8.353 1.00 55.75 286 ILE A CA 1
ATOM 2242 C C . ILE A 1 286 ? 10.547 -15.495 9.123 1.00 55.75 286 ILE A C 1
ATOM 2244 O O . ILE A 1 286 ? 10.051 -16.102 10.068 1.00 55.75 286 ILE A O 1
ATOM 2248 N N . ASP A 1 287 ? 11.844 -15.596 8.821 1.00 57.47 287 ASP A N 1
ATOM 2249 C CA . ASP A 1 287 ? 12.784 -16.472 9.535 1.00 57.47 287 ASP A CA 1
ATOM 2250 C C . ASP A 1 287 ? 12.910 -16.087 11.019 1.00 57.47 287 ASP A C 1
ATOM 2252 O O . ASP A 1 287 ? 13.057 -16.944 11.894 1.00 57.47 287 ASP A O 1
ATOM 2256 N N . THR A 1 288 ? 12.833 -14.789 11.333 1.00 68.88 288 THR A N 1
ATOM 2257 C CA . THR A 1 288 ? 12.830 -14.302 12.720 1.00 68.88 288 THR A CA 1
ATOM 2258 C C . THR A 1 288 ? 11.551 -14.716 13.448 1.00 68.88 288 THR A C 1
ATOM 2260 O O . THR A 1 288 ? 11.618 -15.143 14.601 1.00 68.88 288 THR A O 1
ATOM 2263 N N . ILE A 1 289 ? 10.396 -14.643 12.781 1.00 64.00 289 ILE A N 1
ATOM 2264 C CA . ILE A 1 289 ? 9.106 -15.083 13.329 1.00 64.00 289 ILE A CA 1
ATOM 2265 C C . ILE A 1 289 ? 9.104 -16.603 13.535 1.00 64.00 289 ILE A C 1
ATOM 2267 O O . ILE A 1 289 ? 8.702 -17.063 14.603 1.00 64.00 289 ILE A O 1
ATOM 2271 N N . GLU A 1 290 ? 9.609 -17.385 12.578 1.00 65.06 290 GLU A N 1
ATOM 2272 C CA . GLU A 1 290 ? 9.726 -18.843 12.706 1.00 65.06 290 GLU A CA 1
ATOM 2273 C C . GLU A 1 290 ? 10.657 -19.233 13.860 1.00 65.06 290 GLU A C 1
ATOM 2275 O O . GLU A 1 290 ? 10.291 -20.063 14.692 1.00 65.06 290 GLU A O 1
ATOM 2280 N N . LYS A 1 291 ? 11.815 -18.573 14.002 1.00 69.50 291 LYS A N 1
ATOM 2281 C CA . LYS A 1 291 ? 12.721 -18.792 15.144 1.00 69.50 291 LYS A CA 1
ATOM 2282 C C . LYS A 1 291 ? 12.080 -18.431 16.483 1.00 69.50 291 LYS A C 1
ATOM 2284 O O . LYS A 1 291 ? 12.305 -19.131 17.470 1.00 69.50 291 LYS A O 1
ATOM 2289 N N . GLN A 1 292 ? 11.278 -17.367 16.541 1.00 66.38 292 GLN A N 1
ATOM 2290 C CA . GLN A 1 292 ? 10.550 -16.989 17.756 1.00 66.38 292 GLN A CA 1
ATOM 2291 C C . GLN A 1 292 ? 9.459 -18.006 18.110 1.00 66.38 292 GLN A C 1
ATOM 2293 O O . GLN A 1 292 ? 9.323 -18.358 19.281 1.00 66.38 292 GLN A O 1
ATOM 2298 N N . GLN A 1 293 ? 8.722 -18.517 17.120 1.00 63.31 293 GLN A N 1
ATOM 2299 C CA . GLN A 1 293 ? 7.708 -19.553 17.335 1.00 63.31 293 GLN A CA 1
ATOM 2300 C C . GLN A 1 293 ? 8.334 -20.887 17.757 1.00 63.31 293 GLN A C 1
ATOM 2302 O O . GLN A 1 293 ? 7.835 -21.524 18.684 1.00 63.31 293 GLN A O 1
ATOM 2307 N N . GLN A 1 294 ? 9.456 -21.275 17.145 1.00 62.66 294 GLN A N 1
ATOM 2308 C CA . GLN A 1 294 ? 10.199 -22.481 17.510 1.00 62.66 294 GLN A CA 1
ATOM 2309 C C . GLN A 1 294 ? 10.750 -22.378 18.941 1.00 62.66 294 GLN A C 1
ATOM 2311 O O . GLN A 1 294 ? 10.540 -23.277 19.745 1.00 62.66 294 GLN A O 1
ATOM 2316 N N . SER A 1 295 ? 11.342 -21.233 19.301 1.00 68.69 295 SER A N 1
ATOM 2317 C CA . SER A 1 295 ? 11.839 -20.967 20.658 1.00 68.69 295 SER A CA 1
ATOM 2318 C C . SER A 1 295 ? 10.722 -20.983 21.711 1.00 68.69 295 SER A C 1
ATOM 2320 O O . SER A 1 295 ? 10.882 -21.572 22.779 1.00 68.69 295 SER A O 1
ATOM 2322 N N . GLN A 1 296 ? 9.548 -20.411 21.410 1.00 64.56 296 GLN A N 1
ATOM 2323 C CA . GLN A 1 296 ? 8.381 -20.491 22.299 1.00 64.56 296 GLN A CA 1
ATOM 2324 C C . GLN A 1 296 ? 7.863 -21.925 22.449 1.00 64.56 296 GLN A C 1
ATOM 2326 O O . GLN A 1 296 ? 7.497 -22.333 23.553 1.00 64.56 296 GLN A O 1
ATOM 2331 N N . LYS A 1 297 ? 7.851 -22.704 21.363 1.00 68.56 297 LYS A N 1
ATOM 2332 C CA . LYS A 1 297 ? 7.458 -24.117 21.383 1.00 68.56 297 LYS A CA 1
ATOM 2333 C C . LYS A 1 297 ? 8.430 -24.948 22.220 1.00 68.56 297 LYS A C 1
ATOM 2335 O O . LYS A 1 297 ? 7.978 -25.703 23.077 1.00 68.56 297 LYS A O 1
ATOM 2340 N N . ASP A 1 298 ? 9.733 -24.734 22.063 1.00 69.19 298 ASP A N 1
ATOM 2341 C CA . ASP A 1 298 ? 10.776 -25.428 22.823 1.00 69.19 298 ASP A CA 1
ATOM 2342 C C . ASP A 1 298 ? 10.742 -25.054 24.313 1.00 69.19 298 ASP A C 1
ATOM 2344 O O . ASP A 1 298 ? 10.824 -25.933 25.168 1.00 69.19 298 ASP A O 1
ATOM 2348 N N . GLN A 1 299 ? 10.511 -23.780 24.655 1.00 68.88 299 GLN A N 1
ATOM 2349 C CA . GLN A 1 299 ? 10.304 -23.351 26.047 1.00 68.88 299 GLN A CA 1
ATOM 2350 C C . GLN A 1 299 ? 9.041 -23.962 26.667 1.00 68.88 299 GLN A C 1
ATOM 2352 O O . GLN A 1 299 ? 9.029 -24.311 27.847 1.00 68.88 299 GLN A O 1
ATOM 2357 N N . THR A 1 300 ? 7.971 -24.105 25.883 1.00 62.03 300 THR A N 1
ATOM 2358 C CA . THR A 1 300 ? 6.723 -24.731 26.341 1.00 62.03 300 THR A CA 1
ATOM 2359 C C . THR A 1 300 ? 6.927 -26.228 26.574 1.00 62.03 300 THR A C 1
ATOM 2361 O O . THR A 1 300 ? 6.519 -26.746 27.611 1.00 62.03 300 THR A O 1
ATOM 2364 N N . LEU A 1 301 ? 7.633 -26.911 25.669 1.00 65.75 301 LEU A N 1
ATOM 2365 C CA . LEU A 1 301 ? 8.000 -28.321 25.816 1.00 65.75 301 LEU A CA 1
ATOM 2366 C C . LEU A 1 301 ? 8.951 -28.551 26.996 1.00 65.75 301 LEU A C 1
ATOM 2368 O O . LEU A 1 301 ? 8.769 -29.517 27.729 1.00 65.75 301 LEU A O 1
ATOM 2372 N N . GLN A 1 302 ? 9.905 -27.647 27.243 1.00 65.06 302 GLN A N 1
ATOM 2373 C CA . GLN A 1 302 ? 10.775 -27.704 28.423 1.00 65.06 302 GLN A CA 1
ATOM 2374 C C . GLN A 1 302 ? 9.997 -27.507 29.729 1.00 65.06 302 GLN A C 1
ATOM 2376 O O . GLN A 1 302 ? 10.263 -28.204 30.703 1.00 65.06 302 GLN A O 1
ATOM 2381 N N . ARG A 1 303 ? 8.998 -26.614 29.763 1.00 61.59 303 ARG A N 1
ATOM 2382 C CA . ARG A 1 303 ? 8.122 -26.444 30.938 1.00 61.59 303 ARG A CA 1
ATOM 2383 C C . ARG A 1 303 ? 7.258 -27.676 31.210 1.00 61.59 303 ARG A C 1
ATOM 2385 O O . ARG A 1 303 ? 7.096 -28.049 32.368 1.00 61.59 303 ARG A O 1
ATOM 2392 N N . ILE A 1 304 ? 6.764 -28.324 30.155 1.00 65.62 304 ILE A N 1
ATOM 2393 C CA . ILE A 1 304 ? 6.022 -29.589 30.249 1.00 65.62 304 ILE A CA 1
ATOM 2394 C C . ILE A 1 304 ? 6.949 -30.724 30.720 1.00 65.62 304 ILE A C 1
ATOM 2396 O O . ILE A 1 304 ? 6.576 -31.487 31.607 1.00 65.62 304 ILE A O 1
ATOM 2400 N N . ALA A 1 305 ? 8.175 -30.804 30.191 1.00 66.62 305 ALA A N 1
ATOM 2401 C CA . ALA A 1 305 ? 9.170 -31.808 30.578 1.00 66.62 305 ALA A CA 1
ATOM 2402 C C . ALA A 1 305 ? 9.667 -31.645 32.028 1.00 66.62 305 ALA A C 1
ATOM 2404 O O . ALA A 1 305 ? 10.004 -32.633 32.673 1.00 66.62 305 ALA A O 1
ATOM 2405 N N . LEU A 1 306 ? 9.673 -30.417 32.559 1.00 68.69 306 LEU A N 1
ATOM 2406 C CA . LEU A 1 306 ? 10.006 -30.108 33.956 1.00 68.69 306 LEU A CA 1
ATOM 2407 C C . LEU A 1 306 ? 8.810 -30.251 34.920 1.00 68.69 306 LEU A C 1
ATOM 2409 O O . LEU A 1 306 ? 8.915 -29.872 36.084 1.00 68.69 306 LEU A O 1
ATOM 2413 N N . GLY A 1 307 ? 7.677 -30.798 34.463 1.00 49.03 307 GLY A N 1
ATOM 2414 C CA . GLY A 1 307 ? 6.525 -31.112 35.316 1.00 49.03 307 GLY A CA 1
ATOM 2415 C C . GLY A 1 307 ? 5.734 -29.897 35.815 1.00 49.03 307 GLY A C 1
ATOM 2416 O O . GLY A 1 307 ? 4.935 -30.029 36.741 1.00 49.03 307 GLY A O 1
ATOM 2417 N N . ALA A 1 308 ? 5.920 -28.714 35.220 1.00 51.91 308 ALA A N 1
ATOM 2418 C CA . ALA A 1 308 ? 5.146 -27.530 35.578 1.00 51.91 308 ALA A CA 1
ATOM 2419 C C . ALA A 1 308 ? 3.770 -27.570 34.890 1.00 51.91 308 ALA A C 1
ATOM 2421 O O . ALA A 1 308 ? 3.637 -27.271 33.702 1.00 51.91 308 ALA A O 1
ATOM 2422 N N . ASN A 1 309 ? 2.739 -27.951 35.647 1.00 42.31 309 ASN A N 1
ATOM 2423 C CA . ASN A 1 309 ? 1.337 -27.873 35.228 1.00 42.31 309 ASN A CA 1
ATOM 2424 C C . ASN A 1 309 ? 0.961 -26.397 34.937 1.00 42.31 309 ASN A C 1
ATOM 2426 O O . ASN A 1 309 ? 1.423 -25.514 35.668 1.00 42.31 309 ASN A O 1
ATOM 2430 N N . PRO A 1 310 ? 0.143 -26.079 33.912 1.00 44.56 310 PRO A N 1
ATOM 2431 C CA . PRO A 1 310 ? -0.223 -24.701 33.608 1.00 44.56 310 PRO A CA 1
ATOM 2432 C C . PRO A 1 310 ? -1.233 -24.197 34.651 1.00 44.56 310 PRO A C 1
ATOM 2434 O O . PRO A 1 310 ? -2.440 -24.356 34.492 1.00 44.56 310 PRO A O 1
ATOM 2437 N N . GLU A 1 311 ? -0.747 -23.617 35.753 1.00 38.91 311 GLU A N 1
ATOM 2438 C CA . GLU A 1 311 ? -1.617 -23.004 36.758 1.00 38.91 311 GLU A CA 1
ATOM 2439 C C . GLU A 1 311 ? -2.278 -21.718 36.225 1.00 38.91 311 GLU A C 1
ATOM 2441 O O . GLU A 1 311 ? -1.636 -20.775 35.760 1.00 38.91 311 GLU A O 1
ATOM 2446 N N . THR A 1 312 ? -3.603 -21.709 36.360 1.00 36.62 312 THR A N 1
ATOM 2447 C CA . THR A 1 312 ? -4.512 -20.564 36.499 1.00 36.62 312 THR A CA 1
ATOM 2448 C C . THR A 1 312 ? -3.904 -19.376 37.267 1.00 36.62 312 THR A C 1
ATOM 2450 O O . THR A 1 312 ? -3.226 -19.600 38.272 1.00 36.62 312 THR A O 1
ATOM 2453 N N . PRO A 1 313 ? -4.195 -18.112 36.897 1.00 35.78 313 PRO A N 1
ATOM 2454 C CA . PRO A 1 313 ? -3.636 -16.954 37.588 1.00 35.78 313 PRO A CA 1
ATOM 2455 C C . PRO A 1 313 ? -4.211 -16.836 39.009 1.00 35.78 313 PRO A C 1
ATOM 2457 O O . PRO A 1 313 ? -5.377 -16.489 39.195 1.00 35.78 313 PRO A O 1
ATOM 2460 N N . LYS A 1 314 ? -3.380 -17.119 40.019 1.00 31.66 314 LYS A N 1
ATOM 2461 C CA . LYS A 1 314 ? -3.648 -16.781 41.423 1.00 31.66 314 LYS A CA 1
ATOM 2462 C C . LYS A 1 314 ? -3.605 -15.257 41.582 1.00 31.66 314 LYS A C 1
ATOM 2464 O O . LYS A 1 314 ? -2.635 -14.614 41.187 1.00 31.66 314 LYS A O 1
ATOM 2469 N N . LEU A 1 315 ? -4.676 -14.698 42.151 1.00 35.56 315 LEU A N 1
ATOM 2470 C CA . LEU A 1 315 ? -4.710 -13.341 42.694 1.00 35.56 315 LEU A CA 1
ATOM 2471 C C . LEU A 1 315 ? -3.578 -13.182 43.717 1.00 35.56 315 LEU A C 1
ATOM 2473 O O . LEU A 1 315 ? -3.544 -13.919 44.702 1.00 35.56 315 LEU A O 1
ATOM 2477 N N . THR A 1 316 ? -2.722 -12.178 43.535 1.00 29.64 316 THR A N 1
ATOM 2478 C CA . THR A 1 316 ? -1.806 -11.720 44.584 1.00 29.64 316 THR A CA 1
ATOM 2479 C C . THR A 1 316 ? -2.256 -10.345 45.052 1.00 29.64 316 THR A C 1
ATOM 2481 O O . THR A 1 316 ? -2.007 -9.323 44.415 1.00 29.64 316 THR A O 1
ATOM 2484 N N . THR A 1 317 ? -2.970 -10.341 46.171 1.00 31.27 317 THR A N 1
ATOM 2485 C CA . THR A 1 317 ? -3.324 -9.165 46.962 1.00 31.27 317 THR A CA 1
ATOM 2486 C C . THR A 1 317 ? -2.051 -8.633 47.628 1.00 31.27 317 THR A C 1
ATOM 2488 O O . THR A 1 317 ? -1.471 -9.315 48.471 1.00 31.27 317 THR A O 1
ATOM 2491 N N . HIS A 1 318 ? -1.595 -7.431 47.273 1.00 29.39 318 HIS A N 1
ATOM 2492 C CA . HIS A 1 318 ? -0.531 -6.755 48.021 1.00 29.39 318 HIS A CA 1
ATOM 2493 C C . HIS A 1 318 ? -1.138 -6.037 49.234 1.00 29.39 318 HIS A C 1
ATOM 2495 O O . HIS A 1 318 ? -1.764 -4.988 49.101 1.00 29.39 318 HIS A O 1
ATOM 2501 N N . LEU A 1 319 ? -0.958 -6.624 50.420 1.00 31.70 319 LEU A N 1
ATOM 2502 C CA . LEU A 1 319 ? -1.160 -5.966 51.711 1.00 31.70 319 LEU A CA 1
ATOM 2503 C C . LEU A 1 319 ? 0.080 -5.124 52.056 1.00 31.70 319 LEU A C 1
ATOM 2505 O O . LEU A 1 319 ? 1.210 -5.609 52.017 1.00 31.70 319 LEU A O 1
ATOM 2509 N N . ILE A 1 320 ? -0.164 -3.860 52.398 1.00 34.69 320 ILE A N 1
ATOM 2510 C CA . ILE A 1 320 ? 0.788 -2.890 52.956 1.00 34.69 320 ILE A CA 1
ATOM 2511 C C . ILE A 1 320 ? 1.148 -3.318 54.390 1.00 34.69 320 ILE A C 1
ATOM 2513 O O . ILE A 1 320 ? 0.227 -3.614 55.157 1.00 34.69 320 ILE A O 1
ATOM 2517 N N . PRO A 1 321 ? 2.421 -3.288 54.826 1.00 37.09 321 PRO A N 1
ATOM 2518 C CA . PRO A 1 321 ? 2.727 -3.310 56.244 1.00 37.09 321 PRO A CA 1
ATOM 2519 C C . PRO A 1 321 ? 2.778 -1.876 56.789 1.00 37.09 321 PRO A C 1
ATOM 2521 O O . PRO A 1 321 ? 3.661 -1.090 56.453 1.00 37.09 321 PRO A O 1
ATOM 2524 N N . ASN A 1 322 ? 1.831 -1.563 57.673 1.00 32.94 322 ASN A N 1
ATOM 2525 C CA . ASN A 1 322 ? 1.988 -0.521 58.684 1.00 32.94 322 ASN A CA 1
ATOM 2526 C C . ASN A 1 322 ? 3.172 -0.876 59.593 1.00 32.94 322 ASN A C 1
ATOM 2528 O O . ASN A 1 322 ? 3.173 -1.963 60.174 1.00 32.94 322 ASN A O 1
ATOM 2532 N N . ARG A 1 323 ? 4.096 0.064 59.807 1.00 34.00 323 ARG A N 1
ATOM 2533 C CA . ARG A 1 323 ? 4.844 0.192 61.065 1.00 34.00 323 ARG A CA 1
ATOM 2534 C C . ARG A 1 323 ? 5.114 1.670 61.360 1.00 34.00 323 ARG A C 1
ATOM 2536 O O . ARG A 1 323 ? 5.750 2.335 60.553 1.00 34.00 323 ARG A O 1
ATOM 2543 N N . SER A 1 324 ? 4.531 2.087 62.491 1.00 38.97 324 SER A N 1
ATOM 2544 C CA . SER A 1 324 ? 4.965 3.077 63.498 1.00 38.97 324 SER A CA 1
ATOM 2545 C C . SER A 1 324 ? 6.046 4.080 63.114 1.00 38.97 324 SER A C 1
ATOM 2547 O O . SER A 1 324 ? 7.182 3.612 62.874 1.00 38.97 324 SER A O 1
#

InterPro domains:
  IPR006134 DNA-directed DNA polymerase, family B, multifunctional domain [PF00136] (1-222)
  IPR017964 DNA-directed DNA polymerase, family B, conserved site [PS00116] (37-45)
  IPR023211 DNA polymerase, palm domain superfamily [G3DSA:3.90.1600.10] (1-102)
  IPR030559 DNA polymerase zeta catalytic subunit [PTHR45812] (1-234)
  IPR042087 DNA polymerase family B, thumb domain [G3DSA:1.10.132.60] (113-230)
  IPR043502 DNA/RNA polymerase superfamily [SSF56672] (1-228)

Organism: NCBI:txid425828